Protein AF-A0A399YPR6-F1 (afdb_monomer_lite)

Structure (mmCIF, N/CA/C/O backbone):
data_AF-A0A399YPR6-F1
#
_entry.id   AF-A0A399YPR6-F1
#
loop_
_atom_site.group_PDB
_atom_site.id
_atom_site.type_symbol
_atom_site.label_atom_id
_atom_site.label_alt_id
_atom_site.label_comp_id
_atom_site.label_asym_id
_atom_site.label_entity_id
_atom_site.label_seq_id
_atom_site.pdbx_PDB_ins_code
_atom_site.Cartn_x
_atom_site.Cartn_y
_atom_site.Cartn_z
_atom_site.occupancy
_atom_site.B_iso_or_equiv
_atom_site.auth_seq_id
_atom_site.auth_comp_id
_atom_site.auth_asym_id
_atom_site.auth_atom_id
_atom_site.pdbx_PDB_model_num
ATOM 1 N N . MET A 1 1 ? 10.763 20.349 17.857 1.00 59.00 1 MET A N 1
ATOM 2 C CA . MET A 1 1 ? 10.741 20.722 16.419 1.00 59.00 1 MET A CA 1
ATOM 3 C C . MET A 1 1 ? 12.092 20.546 15.716 1.00 59.00 1 MET A C 1
ATOM 5 O O . MET A 1 1 ? 12.101 19.947 14.653 1.00 59.00 1 MET A O 1
ATOM 9 N N . ARG A 1 2 ? 13.233 20.962 16.295 1.00 73.44 2 ARG A N 1
ATOM 10 C CA . ARG A 1 2 ? 14.578 20.794 15.688 1.00 73.44 2 ARG A CA 1
ATOM 11 C C . ARG A 1 2 ? 14.983 19.357 15.267 1.00 73.44 2 ARG A C 1
ATOM 13 O O . ARG A 1 2 ? 15.487 19.226 14.159 1.00 73.44 2 ARG A O 1
ATOM 20 N N . PRO A 1 3 ? 14.744 18.280 16.049 1.00 82.56 3 PRO A N 1
ATOM 21 C CA . PRO A 1 3 ? 15.204 16.938 15.660 1.00 82.56 3 PRO A CA 1
ATOM 22 C C . PRO A 1 3 ? 14.419 16.335 14.486 1.00 82.56 3 PRO A C 1
ATOM 24 O O . PRO A 1 3 ? 15.005 15.680 13.634 1.00 82.56 3 PRO A O 1
ATOM 27 N N . ALA A 1 4 ? 13.111 16.597 14.396 1.00 78.56 4 ALA A N 1
ATOM 28 C CA . ALA A 1 4 ? 12.285 16.122 13.284 1.00 78.56 4 ALA A CA 1
ATOM 29 C C . ALA A 1 4 ? 12.688 16.776 11.952 1.00 78.56 4 ALA A C 1
ATOM 31 O O . ALA A 1 4 ? 12.752 16.105 10.928 1.00 78.56 4 ALA A O 1
ATOM 32 N N . LEU A 1 5 ? 13.016 18.072 11.981 1.00 83.88 5 LEU A N 1
ATOM 33 C CA . LEU A 1 5 ? 13.514 18.788 10.809 1.00 83.88 5 LEU A CA 1
ATOM 34 C C . LEU A 1 5 ? 14.875 18.243 10.352 1.00 83.88 5 LEU A C 1
ATOM 36 O O . LEU A 1 5 ? 15.071 18.019 9.164 1.00 83.88 5 LEU A O 1
ATOM 40 N N . LEU A 1 6 ? 15.794 17.984 11.289 1.00 89.81 6 LEU A N 1
ATOM 41 C CA . LEU A 1 6 ? 17.096 17.385 10.977 1.00 89.81 6 LEU A CA 1
ATOM 42 C C . LEU A 1 6 ? 16.953 15.983 10.376 1.00 89.81 6 LEU A C 1
ATOM 44 O O . LEU A 1 6 ? 17.631 15.671 9.402 1.00 89.81 6 LEU A O 1
ATOM 48 N N . ALA A 1 7 ? 16.043 15.163 10.909 1.00 87.06 7 ALA A N 1
ATOM 49 C CA . ALA A 1 7 ? 15.751 13.845 10.354 1.00 87.06 7 ALA A CA 1
ATOM 50 C C . ALA A 1 7 ? 15.191 13.936 8.925 1.00 87.06 7 ALA A C 1
ATOM 52 O O . ALA A 1 7 ? 15.625 13.188 8.053 1.00 87.06 7 ALA A O 1
ATOM 53 N N . LEU A 1 8 ? 14.278 14.879 8.668 1.00 87.69 8 LEU A N 1
ATOM 54 C CA . LEU A 1 8 ? 13.725 15.113 7.333 1.00 87.69 8 LEU A CA 1
ATOM 55 C C . LEU A 1 8 ? 14.805 15.550 6.336 1.00 87.69 8 LEU A C 1
ATOM 57 O O . LEU A 1 8 ? 14.881 15.003 5.240 1.00 87.69 8 LEU A O 1
ATOM 61 N N . ILE A 1 9 ? 15.654 16.507 6.722 1.00 89.44 9 ILE A N 1
ATOM 62 C CA . ILE A 1 9 ? 16.759 16.987 5.882 1.00 89.44 9 ILE A CA 1
ATOM 63 C C . ILE A 1 9 ? 17.744 15.849 5.604 1.00 89.44 9 ILE A C 1
ATOM 65 O O . ILE A 1 9 ? 18.127 15.648 4.456 1.00 89.44 9 ILE A O 1
ATOM 69 N N . GLY A 1 10 ? 18.120 15.080 6.629 1.00 91.31 10 GLY A N 1
ATOM 70 C CA . GLY A 1 10 ? 19.028 13.943 6.481 1.00 91.31 10 GLY A CA 1
ATOM 71 C C . GLY A 1 10 ? 18.469 12.864 5.554 1.00 91.31 10 GLY A C 1
ATOM 72 O O . GLY A 1 10 ? 19.161 12.425 4.638 1.00 91.31 10 GLY A O 1
ATOM 73 N N . ALA A 1 11 ? 17.201 12.485 5.733 1.00 87.94 11 ALA A N 1
ATOM 74 C CA . ALA A 1 11 ? 16.528 11.524 4.863 1.00 87.94 11 ALA A CA 1
ATOM 75 C C . ALA A 1 11 ? 16.408 12.044 3.421 1.00 87.94 11 ALA A C 1
ATOM 77 O O . ALA A 1 11 ? 16.662 11.296 2.480 1.00 87.94 11 ALA A O 1
ATOM 78 N N . GLY A 1 12 ? 16.078 13.327 3.243 1.00 88.06 12 GLY A N 1
ATOM 79 C CA . GLY A 1 12 ? 15.997 13.966 1.930 1.00 88.06 12 GLY A CA 1
ATOM 80 C C . GLY A 1 12 ? 17.348 14.023 1.215 1.00 88.06 12 GLY A C 1
ATOM 81 O O . GLY A 1 12 ? 17.434 13.672 0.041 1.00 88.06 12 GLY A O 1
ATOM 82 N N . ALA A 1 13 ? 18.415 14.397 1.924 1.00 92.19 13 ALA A N 1
ATOM 83 C CA . ALA A 1 13 ? 19.770 14.430 1.380 1.00 92.19 13 ALA A CA 1
ATOM 84 C C . ALA A 1 13 ? 20.259 13.029 0.986 1.00 92.19 13 ALA A C 1
ATOM 86 O O . ALA A 1 13 ? 20.810 12.852 -0.099 1.00 92.19 13 ALA A O 1
ATOM 87 N N . LEU A 1 14 ? 20.006 12.021 1.829 1.00 93.56 14 LEU A N 1
ATOM 88 C CA . LEU A 1 14 ? 20.327 10.631 1.514 1.00 93.56 14 LEU A CA 1
ATOM 89 C C . LEU A 1 14 ? 19.540 10.138 0.293 1.00 93.56 14 LEU A C 1
ATOM 91 O O . LEU A 1 14 ? 20.126 9.536 -0.601 1.00 93.56 14 LEU A O 1
ATOM 95 N N . ALA A 1 15 ? 18.238 10.424 0.221 1.00 88.94 15 ALA A N 1
ATOM 96 C CA . ALA A 1 15 ? 17.410 10.057 -0.925 1.00 88.94 15 ALA A CA 1
ATOM 97 C C . ALA A 1 15 ? 17.910 10.711 -2.224 1.00 88.94 15 ALA A C 1
ATOM 99 O O . ALA A 1 15 ? 18.014 10.033 -3.245 1.00 88.94 15 ALA A O 1
ATOM 100 N N . ALA A 1 16 ? 18.281 11.995 -2.182 1.00 91.12 16 ALA A N 1
ATOM 101 C CA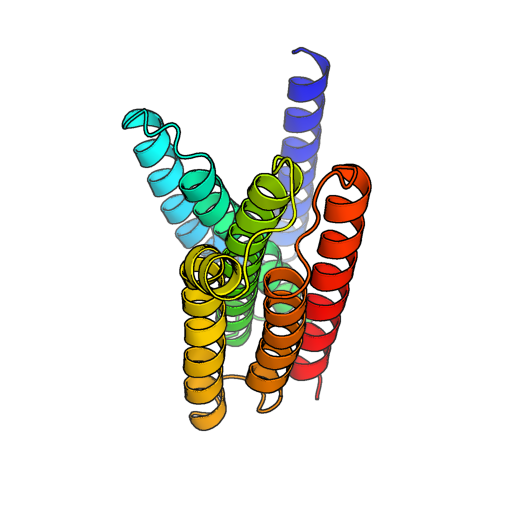 . ALA A 1 16 ? 18.847 12.706 -3.326 1.00 91.12 16 ALA A CA 1
ATOM 102 C C . ALA A 1 16 ? 20.199 12.119 -3.763 1.00 91.12 16 ALA A C 1
ATOM 104 O O . ALA A 1 16 ? 20.428 11.944 -4.958 1.00 91.12 16 ALA A O 1
ATOM 105 N N . LEU A 1 17 ? 21.069 11.764 -2.810 1.00 95.62 17 LEU A N 1
ATOM 106 C CA . LEU A 1 17 ? 22.348 11.111 -3.092 1.00 95.62 17 LEU A CA 1
ATOM 107 C C . LEU A 1 17 ? 22.145 9.740 -3.751 1.00 95.62 17 LEU A C 1
ATOM 109 O O . LEU A 1 17 ? 22.751 9.460 -4.782 1.00 95.62 17 LEU A O 1
ATOM 113 N N . LEU A 1 18 ? 21.276 8.898 -3.181 1.00 93.25 18 LEU A N 1
ATOM 114 C CA . LEU A 1 18 ? 20.975 7.569 -3.719 1.00 93.25 18 LEU A CA 1
ATOM 115 C C . LEU A 1 18 ? 20.360 7.658 -5.118 1.00 93.25 18 LEU A C 1
ATOM 117 O O . LEU A 1 18 ? 20.775 6.924 -6.014 1.00 93.25 18 LEU A O 1
ATOM 121 N N . LEU A 1 19 ? 19.428 8.590 -5.330 1.00 92.62 19 LEU A N 1
ATOM 122 C CA . LEU A 1 19 ? 18.876 8.852 -6.654 1.00 92.62 19 LEU A CA 1
ATOM 123 C C . LEU A 1 19 ? 19.969 9.319 -7.622 1.00 92.62 19 LEU A C 1
ATOM 125 O O . LEU A 1 19 ? 20.056 8.791 -8.723 1.00 92.62 19 LEU A O 1
ATOM 129 N N . GLY A 1 20 ? 20.845 10.240 -7.213 1.00 94.06 20 GLY A N 1
ATOM 130 C CA . GLY A 1 20 ? 21.971 10.702 -8.030 1.00 94.06 20 GLY A CA 1
ATOM 131 C C . GLY A 1 20 ? 22.901 9.564 -8.460 1.00 94.06 20 GLY A C 1
ATOM 132 O O . GLY A 1 20 ? 23.281 9.492 -9.627 1.00 94.06 20 GLY A O 1
ATOM 133 N N . ILE A 1 21 ? 23.196 8.627 -7.554 1.00 95.06 21 ILE A N 1
ATOM 134 C CA . ILE A 1 21 ? 23.979 7.420 -7.859 1.00 95.06 21 ILE A CA 1
ATOM 135 C C . ILE A 1 21 ? 23.254 6.537 -8.884 1.00 95.06 21 ILE A C 1
ATOM 137 O O . ILE A 1 21 ? 23.885 6.053 -9.823 1.00 95.06 21 ILE A O 1
ATOM 141 N N . LEU A 1 22 ? 21.941 6.334 -8.738 1.00 94.38 22 LEU A N 1
ATOM 142 C CA . LEU A 1 22 ? 21.146 5.550 -9.690 1.00 94.38 22 LEU A CA 1
ATOM 143 C C . LEU A 1 22 ? 21.105 6.210 -11.075 1.00 94.38 22 LEU A C 1
ATOM 145 O O . LEU A 1 22 ? 21.306 5.537 -12.083 1.00 94.38 2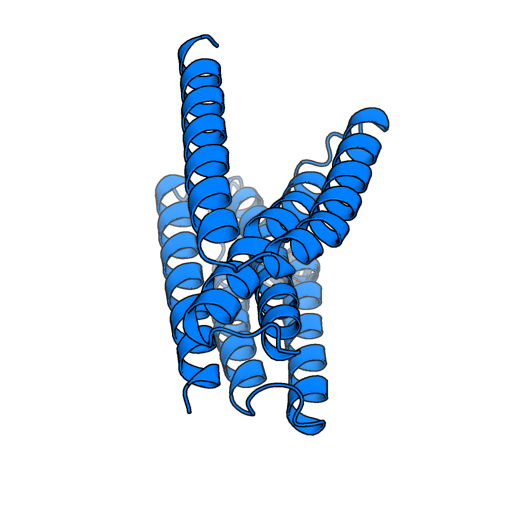2 LEU A O 1
ATOM 149 N N . LEU A 1 23 ? 20.922 7.529 -11.140 1.00 95.38 23 LEU A N 1
ATOM 150 C CA . LEU A 1 23 ? 20.946 8.268 -12.403 1.00 95.38 23 LEU A CA 1
ATOM 151 C C . LEU A 1 23 ? 22.315 8.174 -13.084 1.00 95.38 23 LEU A C 1
ATOM 153 O O . LEU A 1 23 ? 22.380 7.940 -14.288 1.00 95.38 23 LEU A O 1
ATOM 157 N N . TRP A 1 24 ? 23.403 8.289 -12.316 1.00 96.19 24 TRP A N 1
ATOM 158 C CA . TRP A 1 24 ? 24.762 8.139 -12.840 1.00 96.19 24 TRP A CA 1
ATOM 159 C C . TRP A 1 24 ? 25.037 6.730 -13.382 1.00 96.19 24 TRP A C 1
ATOM 161 O O . TRP A 1 24 ? 25.766 6.576 -14.358 1.00 96.19 24 TRP A O 1
ATOM 171 N N . ARG A 1 25 ? 24.400 5.704 -12.806 1.00 94.38 25 ARG A N 1
ATOM 172 C CA . ARG A 1 25 ? 24.438 4.320 -13.305 1.00 94.38 25 ARG A CA 1
ATOM 173 C C . ARG A 1 25 ? 23.542 4.057 -14.522 1.00 94.38 25 ARG A C 1
ATOM 175 O O . ARG A 1 25 ? 23.539 2.937 -15.014 1.00 94.38 25 ARG A O 1
ATOM 182 N N . GLY A 1 26 ? 22.808 5.056 -15.016 1.00 93.56 26 GLY A N 1
ATOM 183 C CA . GLY A 1 26 ? 21.974 4.939 -16.216 1.00 93.56 26 GLY A CA 1
ATOM 184 C C . GLY A 1 26 ? 20.483 4.697 -15.958 1.00 93.56 26 GLY A C 1
ATOM 185 O O . GLY A 1 26 ? 19.714 4.661 -16.915 1.00 93.56 26 GLY A O 1
ATOM 186 N N . TYR A 1 27 ? 20.030 4.627 -14.699 1.00 94.50 27 TYR A N 1
ATOM 187 C CA . TYR A 1 27 ? 18.615 4.420 -14.335 1.00 94.50 27 TYR A CA 1
ATOM 188 C C . TYR A 1 27 ? 17.762 5.699 -14.485 1.00 94.50 27 TYR A C 1
ATOM 190 O O . TYR A 1 27 ? 16.950 6.040 -13.622 1.00 94.50 27 TYR A O 1
ATOM 198 N N . T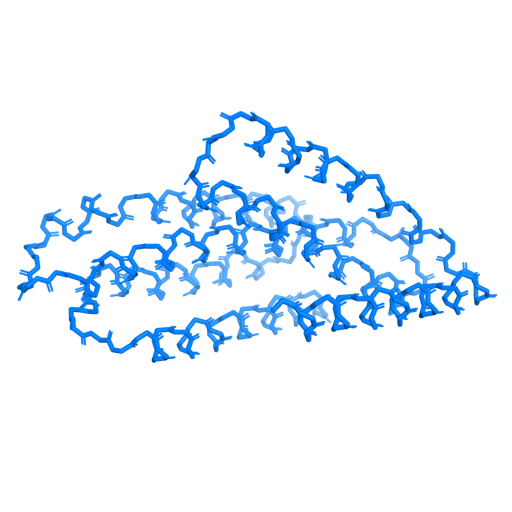HR A 1 28 ? 17.936 6.447 -15.578 1.00 94.19 28 THR A N 1
ATOM 199 C CA . THR A 1 28 ? 17.250 7.731 -15.825 1.00 94.19 28 THR A CA 1
ATOM 200 C C . THR A 1 28 ? 15.740 7.585 -15.978 1.00 94.19 28 THR A C 1
ATOM 202 O O . THR A 1 28 ? 14.999 8.523 -15.688 1.00 94.19 28 THR A O 1
ATOM 205 N N . PHE A 1 29 ? 15.257 6.393 -16.336 1.00 92.06 29 PHE A N 1
ATOM 206 C CA . PHE A 1 29 ? 13.829 6.097 -16.396 1.00 92.06 29 PHE A CA 1
ATOM 207 C C . PHE A 1 29 ? 13.119 6.237 -15.035 1.00 92.06 29 PHE A C 1
ATOM 209 O O . PHE A 1 29 ? 11.907 6.427 -15.002 1.00 92.06 29 PHE A O 1
ATOM 216 N N . LEU A 1 30 ? 13.838 6.218 -13.903 1.00 93.44 30 LEU A N 1
ATOM 217 C CA . LEU A 1 30 ? 13.246 6.479 -12.584 1.00 93.44 30 LEU A CA 1
ATOM 218 C C . LEU A 1 30 ? 12.665 7.894 -12.466 1.00 93.44 30 LEU A C 1
ATOM 220 O O . LEU A 1 30 ? 11.760 8.117 -11.663 1.00 93.44 30 LEU A O 1
ATOM 224 N N . LEU A 1 31 ? 13.122 8.840 -13.295 1.00 93.44 31 LEU A N 1
ATOM 225 C CA . LEU A 1 31 ? 12.564 10.192 -13.348 1.00 93.44 31 LEU A CA 1
ATOM 226 C C . LEU A 1 31 ? 11.084 10.198 -13.760 1.00 93.44 31 LEU A C 1
ATOM 228 O O . LEU A 1 31 ? 10.355 11.109 -13.367 1.00 93.44 31 LEU A O 1
ATOM 232 N N . TRP A 1 32 ? 10.602 9.159 -14.453 1.00 93.38 32 TRP A N 1
ATOM 233 C CA . TRP A 1 32 ? 9.179 9.004 -14.767 1.00 93.38 32 TRP A CA 1
ATOM 234 C C . TRP A 1 32 ? 8.306 8.847 -13.519 1.00 93.38 32 TRP A C 1
ATOM 236 O O . TRP A 1 32 ? 7.148 9.258 -13.550 1.00 93.38 32 TRP A O 1
ATOM 246 N N . LEU A 1 33 ? 8.849 8.352 -12.397 1.00 92.56 33 LEU A N 1
ATOM 247 C CA . LEU A 1 33 ? 8.144 8.321 -11.106 1.00 92.56 33 LEU A CA 1
ATOM 248 C C . LEU A 1 33 ? 7.916 9.725 -10.534 1.00 92.56 33 LEU A C 1
ATOM 250 O O . LEU A 1 33 ? 7.015 9.918 -9.717 1.00 92.56 33 LEU A O 1
ATOM 254 N N . GLY A 1 34 ? 8.684 10.716 -10.995 1.00 89.88 34 GLY A N 1
ATOM 255 C CA . GLY A 1 34 ? 8.498 12.119 -10.645 1.00 89.88 34 GLY A CA 1
ATOM 256 C C . GLY A 1 34 ? 7.134 12.660 -11.072 1.00 89.88 34 GLY A C 1
ATOM 257 O O . GLY A 1 34 ? 6.578 13.496 -10.369 1.00 89.88 34 GLY A O 1
ATOM 258 N N . ILE A 1 35 ? 6.551 12.146 -12.162 1.00 91.94 35 ILE A N 1
ATOM 259 C CA . ILE A 1 35 ? 5.231 12.576 -12.647 1.00 91.94 35 ILE A CA 1
ATOM 260 C C . ILE A 1 35 ? 4.116 12.204 -11.655 1.00 91.94 35 ILE A C 1
ATOM 262 O O . ILE A 1 35 ? 3.465 13.114 -11.137 1.00 91.94 35 ILE A O 1
ATOM 266 N N . PRO A 1 36 ? 3.877 10.917 -11.326 1.00 91.38 36 PRO A N 1
ATOM 267 C CA . PRO A 1 36 ? 2.870 10.561 -10.334 1.00 91.38 36 PRO A CA 1
ATOM 268 C C . PRO A 1 36 ? 3.217 11.113 -8.951 1.00 91.38 36 PRO A C 1
ATOM 270 O O . PRO A 1 36 ? 2.307 11.535 -8.245 1.00 91.38 36 PRO A O 1
ATOM 273 N N . ALA A 1 37 ? 4.499 11.201 -8.574 1.00 89.50 37 ALA A N 1
ATOM 274 C CA . ALA A 1 37 ? 4.896 11.849 -7.323 1.00 89.50 37 ALA A CA 1
ATOM 275 C C . ALA A 1 37 ? 4.448 13.318 -7.271 1.00 89.50 37 ALA A C 1
ATOM 277 O O . ALA A 1 37 ? 3.878 13.747 -6.270 1.00 89.50 37 ALA A O 1
ATOM 278 N N . ALA A 1 38 ? 4.655 14.078 -8.351 1.00 90.06 38 ALA A N 1
ATOM 279 C CA . ALA A 1 38 ? 4.238 15.472 -8.446 1.00 90.06 38 ALA A CA 1
ATOM 280 C C . ALA A 1 38 ? 2.711 15.613 -8.420 1.00 90.06 38 ALA A C 1
ATOM 282 O O . ALA A 1 38 ? 2.202 16.488 -7.724 1.00 90.06 38 ALA A O 1
ATOM 283 N N . LEU A 1 39 ? 1.976 14.736 -9.112 1.00 90.06 39 LEU A N 1
ATOM 284 C CA . LEU A 1 39 ? 0.508 14.728 -9.084 1.00 90.06 39 LEU A CA 1
ATOM 285 C C . LEU A 1 39 ? -0.032 14.447 -7.676 1.00 90.06 39 LEU A C 1
ATOM 287 O O . LEU A 1 39 ? -0.903 15.168 -7.189 1.00 90.06 39 LEU A O 1
ATOM 291 N N . VAL A 1 40 ? 0.511 13.431 -7.001 1.00 86.56 40 VAL A N 1
ATOM 292 C CA . VAL A 1 40 ? 0.135 13.070 -5.627 1.00 86.56 40 VAL A CA 1
ATOM 293 C C . VAL A 1 40 ? 0.483 14.202 -4.656 1.00 86.56 40 VAL A C 1
ATOM 295 O O . VAL A 1 40 ? -0.341 14.565 -3.819 1.00 86.56 40 VAL A O 1
ATOM 298 N N . MET A 1 41 ? 1.657 14.820 -4.805 1.00 86.12 41 MET A N 1
ATOM 299 C CA . MET A 1 41 ? 2.069 15.973 -4.001 1.00 86.12 41 MET A CA 1
ATOM 300 C C . MET A 1 41 ? 1.161 17.186 -4.232 1.00 86.12 41 MET A C 1
ATOM 302 O O . MET A 1 41 ? 0.738 17.828 -3.275 1.00 86.12 41 MET A O 1
ATOM 306 N N . ALA A 1 42 ? 0.812 17.491 -5.483 1.00 87.88 42 ALA A N 1
ATOM 307 C CA . ALA A 1 42 ? -0.100 18.582 -5.811 1.00 87.88 42 ALA A CA 1
ATOM 308 C C . ALA A 1 42 ? -1.484 18.356 -5.187 1.00 87.88 42 ALA A C 1
ATOM 310 O O . ALA A 1 42 ? -2.042 19.269 -4.576 1.00 87.88 42 ALA A O 1
ATOM 311 N N . TRP A 1 43 ? -2.000 17.125 -5.260 1.00 85.69 43 TRP A N 1
ATOM 312 C CA . TRP A 1 43 ? -3.238 16.745 -4.580 1.00 85.69 43 TRP A CA 1
ATOM 313 C C . TRP A 1 43 ? -3.115 16.945 -3.066 1.00 85.69 43 TRP A C 1
ATOM 315 O O . TRP A 1 43 ? -4.000 17.525 -2.436 1.00 85.69 43 TRP A O 1
ATOM 325 N N . GLN A 1 44 ? -2.009 16.499 -2.469 1.00 83.00 44 GLN A N 1
ATOM 326 C CA . GLN A 1 44 ? -1.770 16.640 -1.037 1.00 83.00 44 GLN A CA 1
ATOM 327 C C . GLN A 1 44 ? -1.737 18.113 -0.604 1.00 83.00 44 GLN A C 1
ATOM 329 O O . GLN A 1 44 ? -2.384 18.473 0.378 1.00 83.00 44 GLN A O 1
ATOM 334 N N . LEU A 1 45 ? -1.046 18.977 -1.353 1.00 84.06 45 LEU A N 1
ATOM 335 C CA . LEU A 1 45 ? -1.005 20.419 -1.099 1.00 84.06 45 LEU A CA 1
ATOM 336 C C . LEU A 1 45 ? -2.389 21.059 -1.240 1.00 84.06 45 LEU A C 1
ATOM 338 O O . LEU A 1 45 ? -2.771 21.879 -0.407 1.00 84.06 45 LEU A O 1
ATOM 342 N N . TRP A 1 46 ? -3.169 20.649 -2.241 1.00 84.31 46 TRP A N 1
ATOM 343 C CA . TRP A 1 46 ? -4.541 21.120 -2.417 1.00 84.31 46 TRP A CA 1
ATOM 344 C C . TRP A 1 46 ? -5.439 20.750 -1.225 1.00 84.31 46 TRP A C 1
ATOM 346 O O . TRP A 1 46 ? -6.170 21.606 -0.726 1.00 84.31 46 TRP A O 1
ATOM 356 N N . LEU A 1 47 ? -5.331 19.524 -0.696 1.00 79.75 47 LEU A N 1
ATOM 357 C CA . LEU A 1 47 ? -6.054 19.109 0.516 1.00 79.75 47 LEU A CA 1
ATOM 358 C C . LEU A 1 47 ? -5.651 19.926 1.754 1.00 79.75 47 LEU A C 1
ATOM 360 O O . LEU A 1 47 ? -6.505 20.255 2.575 1.00 79.75 47 LEU A O 1
ATOM 364 N N . VAL A 1 48 ? -4.369 20.282 1.880 1.00 79.00 48 VAL A N 1
ATOM 365 C CA . VAL A 1 48 ? -3.879 21.144 2.970 1.00 79.00 48 VAL A CA 1
ATOM 366 C C . VAL A 1 48 ? -4.465 22.554 2.861 1.00 79.00 48 VAL A C 1
ATOM 368 O O . VAL A 1 48 ? -4.913 23.110 3.865 1.00 79.00 48 VAL A O 1
ATOM 371 N N . VAL A 1 49 ? -4.511 23.124 1.652 1.00 80.12 49 VAL A N 1
ATOM 372 C CA . VAL A 1 49 ? -5.090 24.457 1.399 1.00 80.12 49 VAL A CA 1
ATOM 373 C C . VAL A 1 49 ? -6.577 24.501 1.748 1.00 80.12 49 VAL A C 1
ATOM 375 O O . VAL A 1 49 ? -7.034 25.479 2.336 1.00 80.12 49 VAL A O 1
ATOM 378 N N . GLN A 1 50 ? -7.316 23.428 1.463 1.00 76.75 50 GLN A N 1
ATOM 379 C CA . GLN A 1 50 ? -8.741 23.310 1.789 1.00 76.75 50 GLN A CA 1
ATOM 380 C C . GLN A 1 50 ? -9.026 23.308 3.306 1.00 76.75 50 GLN A C 1
ATOM 382 O O . GLN A 1 50 ? -10.188 23.333 3.699 1.00 76.75 50 GLN A O 1
ATOM 387 N N . ARG A 1 51 ? -7.995 23.257 4.175 1.00 65.50 51 ARG A N 1
ATOM 388 C CA . ARG A 1 51 ? -8.118 23.048 5.635 1.00 65.50 51 ARG A CA 1
ATOM 389 C C . ARG A 1 51 ? -9.052 21.890 5.994 1.00 65.50 51 ARG A C 1
ATOM 391 O O . ARG A 1 51 ? -9.628 21.851 7.080 1.00 65.50 51 ARG A O 1
ATOM 398 N N . GLU A 1 52 ? -9.181 20.923 5.090 1.00 55.41 52 GLU A N 1
ATOM 399 C CA . GLU A 1 52 ? -9.826 19.656 5.366 1.00 55.41 52 GLU A CA 1
ATOM 400 C C . GLU A 1 52 ? -8.908 18.927 6.354 1.00 55.41 52 GLU A C 1
ATOM 402 O O . GLU A 1 52 ? -8.018 18.173 5.969 1.00 55.41 52 GLU A O 1
ATOM 407 N N . GLU A 1 53 ? -9.121 19.128 7.657 1.00 47.81 53 GLU A N 1
ATOM 408 C CA . GLU A 1 53 ? -8.503 18.359 8.752 1.00 47.81 53 GLU A CA 1
ATOM 409 C C . GLU A 1 53 ? -8.917 16.869 8.729 1.00 47.81 53 GLU A C 1
ATOM 411 O O . GLU A 1 53 ? -8.915 16.164 9.740 1.00 47.81 53 GLU A O 1
ATOM 416 N N . ARG A 1 54 ? -9.288 16.332 7.565 1.00 56.28 54 ARG A N 1
ATOM 417 C CA . ARG A 1 54 ? -9.553 14.916 7.364 1.00 56.28 54 ARG A CA 1
ATOM 418 C C . ARG A 1 54 ? -8.218 14.207 7.172 1.00 56.28 54 ARG A C 1
ATOM 420 O O . ARG A 1 54 ? -7.846 13.871 6.051 1.00 56.28 54 ARG A O 1
ATOM 427 N N . GLN A 1 55 ? -7.541 13.947 8.297 1.00 75.12 55 GLN A N 1
ATOM 428 C CA . GLN A 1 55 ? -6.290 13.173 8.411 1.00 75.12 55 GLN A CA 1
ATOM 429 C C . GLN A 1 55 ? -6.281 11.945 7.480 1.00 75.12 55 GLN A C 1
ATOM 431 O O . GLN A 1 55 ? -5.305 11.694 6.779 1.00 75.12 55 GLN A O 1
ATOM 436 N N . LEU A 1 56 ? -7.429 11.270 7.358 1.00 81.94 56 LEU A N 1
ATOM 437 C CA . LEU A 1 56 ? -7.611 10.118 6.485 1.00 81.94 56 LEU A CA 1
ATOM 438 C C . LEU A 1 56 ? -7.318 10.410 5.001 1.00 81.94 56 LEU A C 1
ATOM 440 O O . LEU A 1 56 ? -6.641 9.621 4.361 1.00 81.94 56 LEU A O 1
ATOM 444 N N . GLY A 1 57 ? -7.819 11.510 4.429 1.00 80.75 57 GLY A N 1
ATOM 445 C CA . GLY A 1 57 ? -7.629 11.810 3.002 1.00 80.75 57 GLY A CA 1
ATOM 446 C C . GLY A 1 57 ? -6.165 12.083 2.653 1.00 80.75 57 GLY A C 1
ATOM 447 O O . GLY A 1 57 ? -5.654 11.564 1.664 1.00 80.75 57 GLY A O 1
ATOM 448 N N . ILE A 1 58 ? -5.480 12.838 3.514 1.00 82.88 58 ILE A N 1
ATOM 449 C CA . ILE A 1 58 ? -4.051 13.141 3.375 1.00 82.88 58 ILE A CA 1
ATOM 450 C C . ILE A 1 58 ? -3.215 11.864 3.509 1.00 82.88 58 ILE A C 1
ATOM 452 O O . ILE A 1 58 ? -2.311 11.647 2.705 1.00 82.88 58 ILE A O 1
ATOM 456 N N . GLU A 1 59 ? -3.534 10.992 4.471 1.00 88.12 59 GLU A N 1
ATOM 457 C CA . GLU A 1 59 ? -2.842 9.709 4.642 1.00 88.12 59 GLU A CA 1
ATOM 458 C C . GLU A 1 59 ? -3.028 8.779 3.437 1.00 88.12 59 GLU A C 1
ATOM 460 O O . GLU A 1 59 ? -2.068 8.145 3.005 1.00 88.12 59 GLU A O 1
ATOM 465 N N . LEU A 1 60 ? -4.230 8.731 2.848 1.00 89.75 60 LEU A N 1
ATOM 466 C CA . LEU A 1 60 ? -4.500 7.930 1.650 1.00 89.75 60 LEU A CA 1
ATOM 467 C C . LEU A 1 60 ? -3.663 8.387 0.449 1.00 89.75 60 LEU A C 1
ATOM 469 O O . LEU A 1 60 ? -3.107 7.553 -0.264 1.00 89.75 60 LEU A O 1
ATOM 473 N N . VAL A 1 61 ? -3.572 9.699 0.225 1.00 87.94 61 VAL A N 1
ATOM 474 C CA . VAL A 1 61 ? -2.788 10.286 -0.873 1.00 87.94 61 VAL A CA 1
ATOM 475 C C . VAL A 1 61 ? -1.292 10.102 -0.612 1.00 87.94 61 VAL A C 1
ATOM 477 O O . VAL A 1 61 ? -0.573 9.601 -1.474 1.00 87.94 61 VAL A O 1
ATOM 480 N N . GLY A 1 62 ? -0.830 10.400 0.605 1.00 88.50 62 GLY A N 1
ATOM 481 C CA . GLY A 1 62 ? 0.566 10.219 1.006 1.00 88.50 62 GLY A CA 1
ATOM 482 C C . GLY A 1 62 ? 1.040 8.766 0.895 1.00 88.50 62 GLY A C 1
ATOM 483 O O . GLY A 1 62 ? 2.158 8.515 0.447 1.00 88.50 62 GLY A O 1
ATOM 484 N N . ALA A 1 63 ? 0.180 7.793 1.206 1.00 92.94 63 ALA A N 1
ATOM 485 C CA . ALA A 1 63 ? 0.485 6.378 1.004 1.00 92.94 63 ALA A CA 1
ATOM 486 C C . ALA A 1 63 ? 0.721 6.023 -0.472 1.00 92.94 63 ALA A C 1
ATOM 488 O O . ALA A 1 63 ? 1.555 5.169 -0.760 1.00 92.94 63 ALA A O 1
ATOM 489 N N . GLY A 1 64 ? 0.052 6.708 -1.404 1.00 92.75 64 GLY A N 1
ATOM 490 C CA . GLY A 1 64 ? 0.305 6.567 -2.838 1.00 92.75 64 GLY A CA 1
ATOM 491 C C . GLY A 1 64 ? 1.696 7.037 -3.246 1.00 92.75 64 GLY A C 1
ATOM 492 O O . GLY A 1 64 ? 2.345 6.389 -4.065 1.00 92.75 64 GLY A O 1
ATOM 493 N N . MET A 1 65 ? 2.191 8.114 -2.628 1.00 91.75 65 MET A N 1
ATOM 494 C CA . MET A 1 65 ? 3.564 8.583 -2.838 1.00 91.75 65 MET A CA 1
ATOM 495 C C . MET A 1 65 ? 4.579 7.579 -2.286 1.00 91.75 65 MET A C 1
ATOM 497 O O . MET A 1 65 ? 5.536 7.237 -2.971 1.00 91.75 65 MET A O 1
ATOM 501 N N . LEU A 1 66 ? 4.352 7.063 -1.073 1.00 91.00 66 LEU A N 1
ATOM 502 C CA . LEU A 1 66 ? 5.221 6.046 -0.471 1.00 91.00 66 LEU A CA 1
ATOM 503 C C . LEU A 1 66 ? 5.230 4.743 -1.283 1.00 91.00 66 LEU A C 1
ATOM 505 O O . LEU A 1 66 ? 6.274 4.105 -1.418 1.00 91.00 66 LEU A O 1
ATOM 509 N N . ALA A 1 67 ? 4.095 4.373 -1.879 1.00 95.31 67 ALA A N 1
ATOM 510 C CA . ALA A 1 67 ? 3.977 3.193 -2.727 1.00 95.31 67 ALA A CA 1
ATOM 511 C C . ALA A 1 67 ? 4.832 3.270 -4.007 1.00 95.31 67 ALA A C 1
ATOM 513 O O . ALA A 1 67 ? 5.108 2.226 -4.595 1.00 95.31 67 ALA A O 1
ATOM 514 N N . LEU A 1 68 ? 5.307 4.454 -4.429 1.00 95.00 68 LEU A N 1
ATOM 515 C CA . LEU A 1 68 ? 6.238 4.593 -5.564 1.00 95.00 68 LEU A CA 1
ATOM 516 C C . LEU A 1 68 ? 7.602 3.928 -5.307 1.00 95.00 68 LEU A C 1
ATOM 518 O O . LEU A 1 68 ? 8.361 3.703 -6.247 1.00 95.00 68 LEU A O 1
ATOM 522 N N . ALA A 1 69 ? 7.903 3.542 -4.064 1.00 92.94 69 ALA A N 1
ATOM 523 C CA . ALA A 1 69 ? 9.051 2.689 -3.774 1.00 92.94 69 ALA A CA 1
ATOM 524 C C . ALA A 1 69 ? 8.959 1.318 -4.477 1.00 92.94 69 ALA A C 1
ATOM 526 O O . ALA A 1 69 ? 9.987 0.765 -4.862 1.00 92.94 69 ALA A O 1
ATOM 527 N N . ALA A 1 70 ? 7.747 0.787 -4.688 1.00 94.19 70 ALA A N 1
ATOM 528 C CA . ALA A 1 70 ? 7.535 -0.505 -5.340 1.00 94.19 70 ALA A CA 1
ATOM 529 C C . ALA A 1 70 ? 8.005 -0.535 -6.814 1.00 94.19 70 ALA A C 1
ATOM 531 O O . ALA A 1 70 ? 8.853 -1.372 -7.128 1.00 94.19 70 ALA A O 1
ATOM 532 N N . PRO A 1 71 ? 7.548 0.361 -7.720 1.00 95.50 71 PRO A N 1
ATOM 533 C CA . PRO A 1 71 ? 8.065 0.409 -9.088 1.00 95.50 71 PRO A CA 1
ATOM 534 C C . PRO A 1 71 ? 9.555 0.739 -9.137 1.00 95.50 71 PRO A C 1
ATOM 536 O O . PRO A 1 71 ? 10.264 0.151 -9.947 1.00 95.50 71 PRO A O 1
ATOM 539 N N . ALA A 1 72 ? 10.043 1.637 -8.271 1.00 93.88 72 ALA A N 1
ATOM 540 C CA . ALA A 1 72 ? 11.459 1.997 -8.236 1.00 93.88 72 ALA A CA 1
ATOM 541 C C . ALA A 1 72 ? 12.344 0.775 -7.953 1.00 93.88 72 ALA A C 1
ATOM 543 O O . ALA A 1 72 ? 13.282 0.504 -8.700 1.00 93.88 72 ALA A O 1
ATOM 544 N N . ALA A 1 73 ? 12.015 0.012 -6.906 1.00 93.06 73 ALA A N 1
ATOM 545 C CA . ALA A 1 73 ? 12.741 -1.202 -6.552 1.00 93.06 73 ALA A CA 1
ATOM 546 C C . ALA A 1 73 ? 12.644 -2.261 -7.659 1.00 93.06 73 ALA A C 1
ATOM 548 O O . ALA A 1 73 ? 13.650 -2.865 -8.028 1.00 93.06 73 ALA A O 1
ATOM 549 N N . TYR A 1 74 ? 11.448 -2.453 -8.221 1.00 94.56 74 TYR A N 1
ATOM 550 C CA . TYR A 1 74 ? 11.222 -3.446 -9.262 1.00 94.56 74 TYR A CA 1
ATOM 551 C C . TYR A 1 74 ? 11.994 -3.127 -10.550 1.00 94.56 74 TYR A C 1
ATOM 553 O O . TYR A 1 74 ? 12.747 -3.974 -11.022 1.00 94.56 74 TYR A O 1
ATOM 561 N N . TRP A 1 75 ? 11.886 -1.913 -11.098 1.00 95.81 75 TRP A N 1
ATOM 562 C CA . TRP A 1 75 ? 12.569 -1.565 -12.349 1.00 95.81 75 TRP A CA 1
ATOM 563 C C . TRP A 1 75 ? 14.089 -1.585 -12.235 1.00 95.81 75 TRP A C 1
ATOM 565 O O . TRP A 1 75 ? 14.758 -1.955 -13.194 1.00 95.81 75 TRP A O 1
ATOM 575 N N . VAL A 1 76 ? 14.639 -1.232 -11.068 1.00 94.62 76 VAL A N 1
ATOM 576 C CA . VAL A 1 76 ? 16.076 -1.398 -10.809 1.00 94.62 76 VAL A CA 1
ATOM 577 C C . VAL A 1 76 ? 16.448 -2.884 -10.774 1.00 94.62 76 VAL A C 1
ATOM 579 O O . VAL A 1 76 ? 17.484 -3.254 -11.312 1.00 94.62 76 VAL A O 1
ATOM 582 N N . SER A 1 77 ? 15.604 -3.748 -10.196 1.00 92.75 77 SER A N 1
ATOM 583 C CA . SER A 1 77 ? 15.880 -5.193 -10.117 1.00 92.75 77 SER A CA 1
ATOM 584 C C . SER A 1 77 ? 15.859 -5.912 -11.469 1.00 92.75 77 SER A C 1
ATOM 586 O O . SER A 1 77 ? 16.585 -6.887 -11.641 1.00 92.75 77 SER A O 1
ATOM 588 N N . VAL A 1 78 ? 15.053 -5.432 -12.423 1.00 94.00 78 VAL A N 1
ATOM 589 C CA . VAL A 1 78 ? 14.945 -6.006 -13.778 1.00 94.00 78 VAL A CA 1
ATOM 590 C C . VAL A 1 78 ? 15.700 -5.200 -14.838 1.00 94.00 78 VAL A C 1
ATOM 592 O O . VAL A 1 78 ? 15.606 -5.519 -16.018 1.00 94.00 78 VAL A O 1
ATOM 595 N N . ASP A 1 79 ? 16.409 -4.148 -14.421 1.00 94.62 79 ASP A N 1
ATOM 596 C CA . ASP A 1 79 ? 17.148 -3.215 -15.281 1.00 94.62 79 ASP A CA 1
ATOM 597 C C . ASP A 1 79 ? 16.317 -2.624 -16.441 1.00 94.62 79 ASP A C 1
ATOM 599 O O . ASP A 1 79 ? 16.815 -2.353 -17.531 1.00 94.62 79 ASP A O 1
ATOM 603 N N . ALA A 1 80 ? 15.011 -2.439 -16.225 1.00 93.94 80 ALA A N 1
ATOM 604 C CA . ALA A 1 80 ? 14.086 -1.996 -17.263 1.00 93.94 80 ALA A CA 1
ATOM 605 C C . ALA A 1 80 ? 12.813 -1.357 -16.697 1.00 93.94 80 ALA A C 1
ATOM 607 O O . ALA A 1 80 ? 12.230 -1.824 -15.715 1.00 93.94 80 ALA A O 1
ATOM 608 N N . MET A 1 81 ? 12.310 -0.331 -17.391 1.00 94.75 81 MET A N 1
ATOM 609 C CA . MET A 1 81 ? 10.985 0.232 -17.134 1.00 94.75 81 MET A CA 1
ATOM 610 C C . MET A 1 81 ? 9.912 -0.608 -17.836 1.00 94.75 81 MET A C 1
ATOM 612 O O . MET A 1 81 ? 9.587 -0.376 -18.999 1.00 94.75 81 MET A O 1
ATOM 616 N N . THR A 1 82 ? 9.346 -1.584 -17.128 1.00 95.12 82 THR A N 1
ATOM 617 C CA . THR A 1 82 ? 8.248 -2.417 -17.646 1.00 95.12 82 THR A CA 1
ATOM 618 C C . THR A 1 82 ? 6.896 -2.029 -17.027 1.00 95.12 82 THR A C 1
ATOM 620 O O . THR A 1 82 ? 6.859 -1.456 -15.929 1.00 95.12 82 THR A O 1
ATOM 623 N N . PRO A 1 83 ? 5.756 -2.354 -17.673 1.00 95.12 83 PRO A N 1
ATOM 624 C CA . PRO A 1 83 ? 4.423 -2.055 -17.136 1.00 95.12 83 PRO A CA 1
ATOM 625 C C . PRO A 1 83 ? 4.164 -2.626 -15.734 1.00 95.12 83 PRO A C 1
ATOM 627 O O . PRO A 1 83 ? 3.404 -2.045 -14.962 1.00 95.12 83 PRO A O 1
ATOM 630 N N . THR A 1 84 ? 4.832 -3.723 -15.372 1.00 95.56 84 THR A N 1
ATOM 631 C CA . THR A 1 84 ? 4.694 -4.398 -14.075 1.00 95.56 84 THR A CA 1
ATOM 632 C C . THR A 1 84 ? 4.957 -3.474 -12.888 1.00 95.56 84 THR A C 1
ATOM 634 O O . THR A 1 84 ? 4.234 -3.543 -11.896 1.00 95.56 84 THR A O 1
ATOM 637 N N . GLY A 1 85 ? 5.924 -2.555 -12.989 1.00 95.50 85 GLY A N 1
ATOM 638 C CA . GLY A 1 85 ? 6.179 -1.587 -11.917 1.00 95.50 85 GLY A CA 1
ATOM 639 C C . GLY A 1 85 ? 4.952 -0.722 -11.611 1.00 95.50 85 GLY A C 1
ATOM 640 O O . GLY A 1 85 ? 4.628 -0.491 -10.445 1.00 95.50 85 GLY A O 1
ATOM 641 N N . TRP A 1 86 ? 4.210 -0.306 -12.639 1.00 96.50 86 TRP A N 1
ATOM 642 C CA . TRP A 1 86 ? 2.989 0.482 -12.461 1.00 96.50 86 TRP A CA 1
ATOM 643 C C . TRP A 1 86 ? 1.868 -0.316 -11.802 1.00 96.50 86 TRP A C 1
ATOM 645 O O . TRP A 1 86 ? 1.162 0.217 -10.943 1.00 96.50 86 TRP A O 1
ATOM 655 N N . TRP A 1 87 ? 1.739 -1.602 -12.133 1.00 97.00 87 TRP A N 1
ATOM 656 C CA . TRP A 1 87 ? 0.810 -2.483 -11.429 1.00 97.00 87 TRP A CA 1
ATOM 657 C C . TRP A 1 87 ? 1.199 -2.651 -9.964 1.00 97.00 87 TRP A C 1
ATOM 659 O O . TRP A 1 87 ? 0.346 -2.494 -9.095 1.00 97.00 87 TRP A O 1
ATOM 669 N N . LEU A 1 88 ? 2.480 -2.875 -9.665 1.00 96.50 88 LEU A N 1
ATOM 670 C CA . LEU A 1 88 ? 2.966 -2.965 -8.287 1.00 96.50 88 LEU A CA 1
ATOM 671 C C . LEU A 1 88 ? 2.686 -1.683 -7.493 1.00 96.50 88 LEU A C 1
ATOM 673 O O . LEU A 1 88 ? 2.245 -1.769 -6.348 1.00 96.50 88 LEU A O 1
ATOM 677 N N . TRP A 1 89 ? 2.867 -0.507 -8.103 1.00 97.00 89 TRP A N 1
ATOM 678 C CA . TRP A 1 89 ? 2.497 0.770 -7.490 1.00 97.00 89 TRP A CA 1
ATOM 679 C C . TRP A 1 89 ? 1.008 0.833 -7.147 1.00 97.00 89 TRP A C 1
ATOM 681 O O . TRP A 1 89 ? 0.647 1.098 -5.999 1.00 97.00 89 TRP A O 1
ATOM 691 N N . LEU A 1 90 ? 0.146 0.559 -8.129 1.00 97.25 90 LEU A N 1
ATOM 692 C CA . LEU A 1 90 ? -1.301 0.639 -7.959 1.00 97.25 90 LEU A CA 1
ATOM 693 C C . LEU A 1 90 ? -1.801 -0.356 -6.905 1.00 97.25 90 LEU A C 1
ATOM 695 O O . LEU A 1 90 ? -2.605 0.007 -6.049 1.00 97.25 90 LEU A O 1
ATOM 699 N N . LEU A 1 91 ? -1.304 -1.594 -6.930 1.00 98.06 91 LEU A N 1
ATOM 700 C CA . LEU A 1 91 ? -1.667 -2.639 -5.972 1.00 98.06 91 LEU A CA 1
ATOM 701 C C . LEU A 1 91 ? -1.188 -2.297 -4.557 1.00 98.06 91 LEU A C 1
ATOM 703 O O . LEU A 1 91 ? -1.951 -2.441 -3.599 1.00 98.06 91 LEU A O 1
ATOM 707 N N . ALA A 1 92 ? 0.043 -1.798 -4.418 1.00 97.62 92 ALA A N 1
ATOM 708 C CA . ALA A 1 92 ? 0.569 -1.365 -3.130 1.00 97.62 92 ALA A CA 1
ATOM 709 C C . ALA A 1 92 ? -0.238 -0.193 -2.559 1.00 97.62 92 ALA A C 1
ATOM 711 O O . ALA A 1 92 ? -0.614 -0.212 -1.385 1.00 97.62 92 ALA A O 1
ATOM 712 N N . TRP A 1 93 ? -0.579 0.790 -3.395 1.00 97.31 93 TRP A N 1
ATOM 713 C CA . TRP A 1 93 ? -1.412 1.915 -2.983 1.00 97.31 93 TRP A CA 1
ATOM 714 C C . TRP A 1 93 ? -2.822 1.463 -2.584 1.00 97.31 93 TRP A C 1
ATOM 716 O O . TRP A 1 93 ? -3.326 1.865 -1.537 1.00 97.31 93 TRP A O 1
ATOM 726 N N . LEU A 1 94 ? -3.446 0.576 -3.358 1.00 97.56 94 LEU A N 1
ATOM 727 C CA . LEU A 1 94 ? -4.784 0.051 -3.091 1.00 97.56 94 LEU A CA 1
ATOM 728 C C . LEU A 1 94 ? -4.864 -0.715 -1.761 1.00 97.56 94 LEU A C 1
ATOM 730 O O . LEU A 1 94 ? -5.815 -0.538 -0.988 1.00 97.56 94 LEU A O 1
ATOM 734 N N . TYR A 1 95 ? -3.850 -1.532 -1.465 1.00 98.12 95 TYR A N 1
ATOM 735 C CA . TYR A 1 95 ? -3.734 -2.190 -0.168 1.00 98.12 95 TYR A CA 1
ATOM 736 C C . TYR A 1 95 ? -3.524 -1.180 0.958 1.00 98.12 95 TYR A C 1
ATOM 738 O O . TYR A 1 95 ? -4.276 -1.197 1.933 1.00 98.12 95 TYR A O 1
ATOM 746 N N . ALA A 1 96 ? -2.560 -0.264 0.811 1.00 97.25 96 ALA A N 1
ATOM 747 C CA . ALA A 1 96 ? -2.282 0.758 1.815 1.00 97.25 96 ALA A CA 1
ATOM 748 C C . ALA A 1 96 ? -3.529 1.603 2.117 1.00 97.25 96 ALA A C 1
ATOM 750 O O . ALA A 1 96 ? -3.855 1.831 3.279 1.00 97.25 96 ALA A O 1
ATOM 751 N N . ALA A 1 97 ? -4.289 1.984 1.089 1.00 96.69 97 ALA A N 1
ATOM 752 C CA . ALA A 1 97 ? -5.540 2.712 1.237 1.00 96.69 97 ALA A CA 1
ATOM 753 C C . ALA A 1 97 ? -6.577 1.925 2.055 1.00 96.69 97 ALA A C 1
ATOM 755 O O . ALA A 1 97 ? -7.189 2.459 2.984 1.00 96.69 97 ALA A O 1
ATOM 756 N N . SER A 1 98 ? -6.743 0.637 1.750 1.00 97.81 98 SER A N 1
ATOM 757 C CA . SER A 1 98 ? -7.658 -0.251 2.474 1.00 97.81 98 SER A CA 1
ATOM 758 C C . SER A 1 98 ? -7.223 -0.448 3.933 1.00 97.81 98 SER A C 1
ATOM 760 O O . SER A 1 98 ? -8.052 -0.375 4.845 1.00 97.81 98 SER A O 1
ATOM 762 N N . ALA A 1 99 ? -5.921 -0.632 4.164 1.00 97.38 99 ALA A N 1
ATOM 763 C CA . ALA A 1 99 ? -5.328 -0.792 5.487 1.00 97.38 99 ALA A CA 1
ATOM 764 C C . ALA A 1 99 ? -5.455 0.479 6.338 1.00 97.38 99 ALA A C 1
ATOM 766 O O . ALA A 1 99 ? -5.807 0.387 7.510 1.00 97.38 99 ALA A O 1
ATOM 767 N N . ILE A 1 100 ? -5.262 1.670 5.763 1.00 95.75 100 ILE A N 1
ATOM 768 C CA . ILE A 1 100 ? -5.466 2.943 6.468 1.00 95.75 100 ILE A CA 1
ATOM 769 C C . ILE A 1 100 ? -6.928 3.064 6.913 1.00 95.75 100 ILE A C 1
ATOM 771 O O . ILE A 1 100 ? -7.197 3.294 8.090 1.00 95.75 100 ILE A O 1
ATOM 775 N N . VAL A 1 101 ? -7.898 2.838 6.020 1.00 96.38 101 VAL A N 1
ATOM 776 C CA . VAL A 1 101 ? -9.327 2.881 6.390 1.00 96.38 101 VAL A CA 1
ATOM 777 C C . VAL A 1 101 ? -9.640 1.888 7.517 1.00 96.38 101 VAL A C 1
ATOM 779 O O . VAL A 1 101 ? -10.395 2.209 8.438 1.00 96.38 101 VAL A O 1
ATOM 782 N N . TYR A 1 102 ? -9.038 0.699 7.482 1.00 97.44 102 TYR A N 1
ATOM 783 C CA . TYR A 1 102 ? -9.146 -0.285 8.554 1.00 97.44 102 TYR A CA 1
ATOM 784 C C . TYR A 1 102 ? -8.492 0.177 9.869 1.00 97.44 102 TYR A C 1
ATOM 786 O O . TYR A 1 102 ? -9.111 0.060 10.925 1.00 97.44 102 TYR A O 1
ATOM 794 N N . VAL A 1 103 ? -7.301 0.780 9.840 1.00 95.75 103 VAL A N 1
ATOM 795 C CA . VAL A 1 103 ? -6.650 1.364 11.027 1.00 95.75 103 VAL A CA 1
ATOM 796 C C . VAL A 1 103 ? -7.559 2.399 11.684 1.00 95.75 103 VAL A C 1
ATOM 798 O O . VAL A 1 103 ? -7.736 2.362 12.901 1.00 95.75 103 VAL A O 1
ATOM 801 N N . TYR A 1 104 ? -8.204 3.274 10.909 1.00 94.56 104 TYR A N 1
ATOM 802 C CA . TYR A 1 104 ? -9.159 4.249 11.446 1.00 94.56 104 TYR A CA 1
ATOM 803 C C . TYR A 1 104 ? -10.350 3.582 12.140 1.00 94.56 104 TYR A C 1
ATOM 805 O O . TYR A 1 104 ? -10.760 4.027 13.216 1.00 94.56 104 TYR A O 1
ATOM 813 N N . LEU A 1 105 ? -10.870 2.483 11.582 1.00 96.25 105 LEU A N 1
ATOM 814 C CA . LEU A 1 105 ? -11.885 1.672 12.253 1.00 96.25 105 LEU A CA 1
ATOM 815 C C . LEU A 1 105 ? -11.362 1.139 13.595 1.00 96.25 105 LEU A C 1
ATOM 817 O O . LEU A 1 105 ? -12.035 1.298 14.612 1.00 96.25 105 LEU A O 1
ATOM 821 N N . ARG A 1 106 ? -10.154 0.564 13.637 1.00 96.56 106 ARG A N 1
ATOM 822 C CA . ARG A 1 106 ? -9.550 0.039 14.878 1.00 96.56 106 ARG A CA 1
ATOM 823 C C . ARG A 1 106 ? -9.315 1.145 15.909 1.00 96.56 106 ARG A C 1
ATOM 825 O O . ARG A 1 106 ? -9.621 0.981 17.090 1.00 96.56 106 ARG A O 1
ATOM 832 N N . LEU A 1 107 ? -8.850 2.314 15.472 1.00 94.19 107 LEU A N 1
ATOM 833 C CA . LEU A 1 107 ? -8.660 3.488 16.324 1.00 94.19 107 LEU A CA 1
ATOM 834 C C . LEU A 1 107 ? -9.980 4.035 16.886 1.00 94.19 107 LEU A C 1
ATOM 836 O O . LEU A 1 107 ? -9.994 4.522 18.020 1.00 94.19 107 LEU A O 1
ATOM 840 N N . LYS A 1 108 ? -11.084 3.925 16.137 1.00 94.44 108 LYS A N 1
ATOM 841 C CA . LYS A 1 108 ? -12.434 4.220 16.632 1.00 94.44 108 LYS A CA 1
ATOM 842 C C . LYS A 1 108 ? -12.884 3.165 17.647 1.00 94.44 108 LYS A C 1
ATOM 844 O O . LYS A 1 108 ? -13.266 3.522 18.758 1.00 94.44 108 LYS A O 1
ATOM 849 N N . GLN A 1 109 ? -12.777 1.880 17.302 1.00 96.31 109 GLN A N 1
ATOM 850 C CA . GLN A 1 109 ? -13.193 0.754 18.148 1.00 96.31 109 GLN A CA 1
ATOM 851 C C . GLN A 1 109 ? -12.502 0.757 19.518 1.00 96.31 109 GLN A C 1
ATOM 853 O O . GLN A 1 109 ? -13.155 0.534 20.533 1.00 96.31 109 GLN A O 1
ATOM 858 N N . ARG A 1 110 ? -11.201 1.074 19.586 1.00 95.06 110 ARG A N 1
ATOM 859 C CA . ARG A 1 110 ? -10.481 1.126 20.875 1.00 95.06 110 ARG A CA 1
ATOM 860 C C . ARG A 1 110 ? -10.988 2.178 21.851 1.00 95.06 110 ARG A C 1
ATOM 862 O O . ARG A 1 110 ? -10.710 2.060 23.039 1.00 95.06 110 ARG A O 1
ATOM 869 N N . ARG A 1 111 ? -11.671 3.216 21.360 1.00 94.88 111 ARG A N 1
ATOM 870 C CA . ARG A 1 111 ? -12.234 4.298 22.181 1.00 94.88 111 ARG A CA 1
ATOM 871 C C . ARG A 1 111 ? -13.650 3.984 22.670 1.00 94.88 111 ARG A C 1
ATOM 873 O O . ARG A 1 111 ? -14.205 4.783 23.420 1.00 94.88 111 ARG A O 1
ATOM 880 N N . LEU A 1 112 ? -14.239 2.867 22.238 1.00 94.81 112 LEU A N 1
ATOM 881 C CA . LEU A 1 112 ? -15.536 2.421 22.736 1.00 94.81 112 LEU A CA 1
ATOM 882 C C . LEU A 1 112 ? -15.426 2.052 24.220 1.00 94.81 112 LEU A C 1
ATOM 884 O O . LEU A 1 112 ? -14.373 1.613 24.684 1.00 94.81 112 LEU A O 1
ATOM 888 N N . LYS A 1 113 ? -16.516 2.260 24.961 1.00 93.25 113 LYS A N 1
ATOM 889 C CA . LYS A 1 113 ? -16.607 1.907 26.386 1.00 93.25 113 LYS A CA 1
ATOM 890 C C . LYS A 1 113 ? -17.079 0.471 26.598 1.00 93.25 113 LYS A C 1
ATOM 892 O O . LYS A 1 113 ? -16.739 -0.145 27.598 1.00 93.25 113 LYS A O 1
ATOM 897 N N . GLU A 1 114 ? -17.839 -0.047 25.643 1.00 94.31 114 GLU A N 1
ATOM 898 C CA . GLU A 1 114 ? -18.464 -1.361 25.687 1.00 94.31 114 GLU A CA 1
ATOM 899 C C . GLU A 1 114 ? -18.411 -2.027 24.311 1.00 94.31 114 GLU A C 1
ATOM 901 O O . GLU A 1 114 ? -18.073 -1.394 23.304 1.00 94.31 114 GLU A O 1
ATOM 906 N N . MET A 1 115 ? -18.701 -3.327 24.278 1.00 94.69 115 MET A N 1
ATOM 907 C CA . MET A 1 115 ? -18.706 -4.094 23.040 1.00 94.69 115 MET A CA 1
ATOM 908 C C . MET A 1 115 ? -19.935 -3.710 22.200 1.00 94.69 115 MET A C 1
ATOM 910 O O . MET A 1 115 ? -21.056 -3.900 22.669 1.00 94.69 115 MET A O 1
ATOM 914 N N . PRO A 1 116 ? -19.760 -3.212 20.962 1.00 95.31 116 PRO A N 1
ATOM 915 C CA . PRO A 1 116 ? -20.889 -2.864 20.110 1.00 95.31 116 PRO A CA 1
ATOM 916 C C . PRO A 1 116 ? -21.653 -4.120 19.687 1.00 95.31 116 PRO A C 1
ATOM 918 O O . PRO A 1 116 ? -21.069 -5.201 19.531 1.00 95.31 116 PRO A O 1
ATOM 921 N N . SER A 1 117 ? -22.950 -3.965 19.432 1.00 96.69 117 SER A N 1
ATOM 922 C CA . SER A 1 117 ? -23.783 -5.046 18.902 1.00 96.69 117 SER A CA 1
ATOM 923 C C . SER A 1 117 ? -23.304 -5.501 17.515 1.00 96.69 117 SER A C 1
ATOM 925 O O . SER A 1 117 ? -22.612 -4.774 16.797 1.00 96.69 117 SER A O 1
ATOM 927 N N . ARG A 1 118 ? -23.699 -6.706 17.081 1.00 95.69 118 ARG A N 1
ATOM 928 C CA . ARG A 1 118 ? -23.317 -7.232 15.754 1.00 95.69 118 ARG A CA 1
ATOM 929 C C . ARG A 1 118 ? -23.735 -6.303 14.611 1.00 95.69 118 ARG A C 1
ATOM 931 O O . ARG A 1 118 ? -22.948 -6.088 13.695 1.00 95.69 118 ARG A O 1
ATOM 938 N N . ALA A 1 119 ? -24.930 -5.719 14.673 1.00 96.38 119 ALA A N 1
ATOM 939 C CA . ALA A 1 119 ? -25.405 -4.789 13.650 1.00 96.38 119 ALA A CA 1
ATOM 940 C C . ALA A 1 119 ? -24.521 -3.531 13.561 1.00 96.38 119 ALA A C 1
ATOM 942 O O . ALA A 1 119 ? -24.178 -3.078 12.469 1.00 96.38 119 ALA A O 1
ATOM 943 N N . GLU A 1 120 ? -24.094 -2.998 14.706 1.00 96.00 120 GLU A N 1
ATOM 944 C CA . GLU A 1 120 ? -23.221 -1.825 14.763 1.00 96.00 120 GLU A CA 1
ATOM 945 C C . GLU A 1 120 ? -21.805 -2.129 14.284 1.00 96.00 120 GLU A C 1
ATOM 947 O O . GLU A 1 120 ? -21.220 -1.300 13.590 1.00 96.00 120 GLU A O 1
ATOM 952 N N . GLN A 1 121 ? -21.279 -3.322 14.584 1.00 96.88 121 GLN A N 1
ATOM 953 C CA . GLN A 1 121 ? -19.990 -3.787 14.063 1.00 96.88 121 GLN A CA 1
ATOM 954 C C . GLN A 1 121 ? -19.971 -3.734 12.531 1.00 96.88 121 GLN A C 1
ATOM 956 O O . GLN A 1 121 ? -19.089 -3.107 11.944 1.00 96.88 121 GLN A O 1
ATOM 961 N N . TRP A 1 122 ? -20.975 -4.325 11.876 1.00 97.19 122 TRP A N 1
ATOM 962 C CA . TRP A 1 122 ? -21.079 -4.331 10.414 1.00 97.19 122 TRP A CA 1
ATOM 963 C C . TRP A 1 122 ? -21.317 -2.938 9.829 1.00 97.19 122 TRP A C 1
ATOM 965 O O . TRP A 1 122 ? -20.694 -2.575 8.829 1.00 97.19 122 TRP A O 1
ATOM 975 N N . ARG A 1 123 ? -22.173 -2.130 10.467 1.00 96.94 123 ARG A N 1
ATOM 976 C CA . ARG A 1 123 ? -22.416 -0.738 10.065 1.00 96.94 123 ARG A CA 1
ATOM 977 C C . ARG A 1 123 ? -21.122 0.075 10.079 1.00 96.94 123 ARG A C 1
ATOM 979 O O . ARG A 1 123 ? -20.821 0.764 9.105 1.00 96.94 123 ARG A O 1
ATOM 986 N N . ASP A 1 124 ? -20.359 -0.020 11.161 1.00 95.06 124 ASP A N 1
ATOM 987 C CA . ASP A 1 124 ? -19.109 0.715 11.338 1.00 95.06 124 ASP A CA 1
ATOM 988 C C . ASP A 1 124 ? -18.005 0.187 10.407 1.00 95.06 124 ASP A C 1
ATOM 990 O O . ASP A 1 124 ? -17.222 0.968 9.865 1.00 95.06 124 ASP A O 1
ATOM 994 N N . GLY A 1 125 ? -17.985 -1.126 10.159 1.00 97.19 125 GLY A N 1
ATOM 995 C CA . GLY A 1 125 ? -17.061 -1.793 9.242 1.00 97.19 125 GLY A CA 1
ATOM 996 C C . GLY A 1 125 ? -17.343 -1.567 7.754 1.00 97.19 125 GLY A C 1
ATOM 997 O O . GLY A 1 125 ? -16.478 -1.852 6.925 1.00 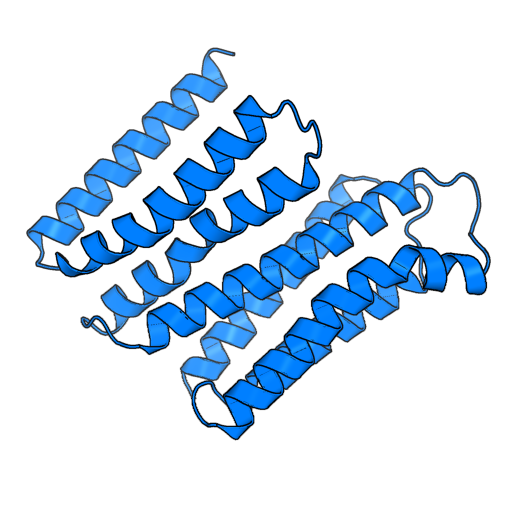97.19 125 GLY A O 1
ATOM 998 N N . ARG A 1 126 ? -18.510 -1.022 7.383 1.00 97.75 126 ARG A N 1
ATOM 999 C CA . ARG A 1 126 ? -18.953 -0.889 5.983 1.00 97.75 126 ARG A CA 1
ATOM 1000 C C . ARG A 1 126 ? -17.935 -0.188 5.086 1.00 97.75 126 ARG A C 1
ATOM 1002 O O . ARG A 1 126 ? -17.725 -0.613 3.955 1.00 97.75 126 ARG A O 1
ATOM 1009 N N . ARG A 1 127 ? -17.291 0.878 5.574 1.00 96.62 127 ARG A N 1
ATOM 1010 C CA . ARG A 1 127 ? -16.290 1.614 4.783 1.00 96.62 127 ARG A CA 1
ATOM 1011 C C . ARG A 1 127 ? -15.049 0.761 4.518 1.00 96.62 127 ARG A C 1
ATOM 1013 O O . ARG A 1 127 ? -14.565 0.746 3.394 1.00 96.62 127 ARG A O 1
ATOM 1020 N N . THR A 1 128 ? -14.567 0.030 5.521 1.00 97.62 128 THR A N 1
ATOM 1021 C CA . THR A 1 128 ? -13.450 -0.910 5.361 1.00 97.62 128 THR A CA 1
ATOM 1022 C C . THR A 1 128 ? -13.795 -2.003 4.355 1.00 97.62 128 THR A C 1
ATOM 1024 O O . THR A 1 128 ? -13.001 -2.259 3.455 1.00 97.62 128 THR A O 1
ATOM 1027 N N . LEU A 1 129 ? -14.994 -2.588 4.461 1.00 98.19 129 LEU A N 1
ATOM 1028 C CA . LEU A 1 129 ? -15.478 -3.613 3.532 1.00 98.19 129 LEU A CA 1
ATOM 1029 C C . LEU A 1 129 ? -15.585 -3.092 2.101 1.00 98.19 129 LEU A C 1
ATOM 1031 O O . LEU A 1 129 ? -15.213 -3.803 1.176 1.00 98.19 129 LEU A O 1
ATOM 1035 N N . LEU A 1 130 ? -16.042 -1.852 1.914 1.00 98.25 130 LEU A N 1
ATOM 1036 C CA . LEU A 1 130 ? -16.122 -1.242 0.591 1.00 98.25 130 LEU A CA 1
ATOM 1037 C C . LEU A 1 130 ? -14.736 -1.110 -0.049 1.00 98.25 130 LEU A C 1
ATOM 1039 O O . LEU A 1 130 ? -14.571 -1.489 -1.203 1.00 98.25 130 LEU A O 1
ATOM 1043 N N . TYR A 1 131 ? -13.739 -0.615 0.691 1.00 97.94 131 TYR A N 1
ATOM 1044 C CA . TYR A 1 131 ? -12.376 -0.466 0.171 1.00 97.94 131 TYR A CA 1
ATOM 1045 C C . TYR A 1 131 ? -11.757 -1.819 -0.183 1.00 97.94 131 TYR A C 1
ATOM 1047 O O . TYR A 1 131 ? -11.351 -2.024 -1.325 1.00 97.94 131 TYR A O 1
ATOM 1055 N N . ILE A 1 132 ? -11.741 -2.764 0.763 1.00 98.25 132 ILE A N 1
ATOM 1056 C CA . ILE A 1 132 ? -11.095 -4.059 0.522 1.00 98.25 132 ILE A CA 1
ATOM 1057 C C . ILE A 1 132 ? -11.882 -4.920 -0.472 1.00 98.25 132 ILE A C 1
ATOM 1059 O O . ILE A 1 132 ? -11.283 -5.590 -1.303 1.00 98.25 132 ILE A O 1
ATOM 1063 N N . GLY A 1 133 ? -13.215 -4.854 -0.458 1.00 98.38 133 GLY A N 1
ATOM 1064 C CA . GLY A 1 133 ? -14.071 -5.537 -1.426 1.00 98.38 133 GLY A CA 1
ATOM 1065 C C . GLY A 1 133 ? -13.879 -4.998 -2.842 1.00 98.38 133 GLY A C 1
ATOM 1066 O O . GLY A 1 133 ? -13.709 -5.780 -3.773 1.00 98.38 133 GLY A O 1
ATOM 1067 N N . THR A 1 134 ? -13.808 -3.672 -3.001 1.00 98.50 134 THR A N 1
ATOM 1068 C CA . THR A 1 134 ? -13.478 -3.049 -4.295 1.00 98.50 134 THR A CA 1
ATOM 1069 C C . THR A 1 134 ? -12.093 -3.479 -4.759 1.00 98.50 134 THR A C 1
ATOM 1071 O O . THR A 1 134 ? -11.917 -3.803 -5.928 1.00 98.50 134 THR A O 1
ATOM 1074 N N . ALA A 1 135 ? -11.123 -3.548 -3.845 1.00 98.31 135 ALA A N 1
ATOM 1075 C CA . ALA A 1 135 ? -9.781 -3.992 -4.176 1.00 98.31 135 ALA A CA 1
ATOM 1076 C C . ALA A 1 135 ? -9.731 -5.455 -4.640 1.00 98.31 135 ALA A C 1
ATOM 1078 O O . ALA A 1 135 ? -9.078 -5.761 -5.635 1.00 98.31 135 ALA A O 1
ATOM 1079 N N . ILE A 1 136 ? -10.460 -6.353 -3.974 1.00 98.75 136 ILE A N 1
ATOM 1080 C CA . ILE A 1 136 ? -10.574 -7.762 -4.375 1.00 98.75 136 ILE A CA 1
ATOM 1081 C C . ILE A 1 136 ? -11.216 -7.876 -5.763 1.00 98.75 136 ILE A C 1
ATOM 1083 O O . ILE A 1 136 ? -10.675 -8.556 -6.628 1.00 98.75 136 ILE A O 1
ATOM 1087 N N . LEU A 1 137 ? -12.332 -7.182 -6.009 1.00 98.62 137 LEU A N 1
ATOM 1088 C CA . LEU A 1 137 ? -13.011 -7.220 -7.311 1.00 98.62 137 LEU A CA 1
ATOM 1089 C C . LEU A 1 137 ? -12.139 -6.647 -8.431 1.00 98.62 137 LEU A C 1
ATOM 1091 O O . LEU A 1 137 ? -12.040 -7.233 -9.506 1.00 98.62 137 LEU A O 1
ATOM 1095 N N . PHE A 1 138 ? -11.478 -5.522 -8.167 1.00 98.50 138 PHE A N 1
ATOM 1096 C CA . PHE A 1 138 ? -10.574 -4.891 -9.118 1.00 98.50 138 PHE A CA 1
ATOM 1097 C C . PHE A 1 138 ? -9.398 -5.809 -9.460 1.00 98.50 138 PHE A C 1
ATOM 1099 O O . PHE A 1 138 ? -9.121 -6.054 -10.630 1.00 98.50 138 PHE A O 1
ATOM 1106 N N . THR A 1 139 ? -8.746 -6.388 -8.451 1.00 98.44 139 THR A N 1
ATOM 1107 C CA . THR A 1 139 ? -7.626 -7.314 -8.672 1.00 98.44 139 THR A CA 1
ATOM 1108 C C . THR A 1 139 ? -8.052 -8.626 -9.317 1.00 98.44 139 THR A C 1
ATOM 1110 O O . THR A 1 139 ? -7.290 -9.169 -10.110 1.00 98.44 139 THR A O 1
ATOM 1113 N N . ALA A 1 140 ? -9.274 -9.101 -9.070 1.00 98.56 140 ALA A N 1
ATOM 1114 C CA . ALA A 1 140 ? -9.843 -10.236 -9.789 1.00 98.56 140 ALA A CA 1
ATOM 1115 C C . ALA A 1 140 ? -10.044 -9.922 -11.280 1.00 98.56 140 ALA A C 1
ATOM 1117 O O . ALA A 1 140 ? -9.700 -10.747 -12.122 1.00 98.56 140 ALA A O 1
ATOM 1118 N N . ALA A 1 141 ? -10.530 -8.722 -11.621 1.00 98.38 141 ALA A N 1
ATOM 1119 C CA . ALA A 1 141 ? -10.663 -8.288 -13.012 1.00 98.38 141 ALA A CA 1
ATOM 1120 C C . ALA A 1 141 ? -9.296 -8.169 -13.714 1.00 98.38 141 ALA A C 1
ATOM 1122 O O . ALA A 1 141 ? -9.140 -8.643 -14.839 1.00 98.38 141 ALA A O 1
ATOM 1123 N N . LEU A 1 142 ? -8.290 -7.603 -13.035 1.00 98.00 142 LEU A N 1
ATOM 1124 C CA . LEU A 1 142 ? -6.919 -7.530 -13.556 1.00 98.00 142 LEU A CA 1
ATOM 1125 C C . LEU A 1 142 ? -6.305 -8.921 -13.773 1.00 98.00 142 LEU A C 1
ATOM 1127 O O . LEU A 1 142 ? -5.659 -9.158 -14.793 1.00 98.00 142 LEU A O 1
ATOM 1131 N N . ALA A 1 143 ? -6.509 -9.838 -12.823 1.00 97.94 143 ALA A N 1
ATOM 1132 C CA . ALA A 1 143 ? -6.014 -11.208 -12.906 1.00 97.94 143 ALA A CA 1
ATOM 1133 C C . ALA A 1 143 ? -6.707 -11.986 -14.030 1.00 97.94 143 ALA A C 1
ATOM 1135 O O . ALA A 1 143 ? -6.050 -12.699 -14.783 1.00 97.94 143 ALA A O 1
ATOM 1136 N N . PHE A 1 144 ? -8.019 -11.806 -14.206 1.00 98.06 144 PHE A N 1
ATOM 1137 C CA . PHE A 1 144 ? -8.753 -12.379 -15.334 1.00 98.06 144 PHE A CA 1
ATOM 1138 C C . PHE A 1 144 ? -8.185 -11.894 -16.676 1.00 98.06 144 PHE A C 1
ATOM 1140 O O . PHE A 1 144 ? -7.963 -12.700 -17.575 1.00 98.06 144 PHE A O 1
ATOM 1147 N N . GLY A 1 145 ? -7.856 -10.601 -16.776 1.00 97.38 145 GLY A N 1
ATOM 1148 C CA . GLY A 1 145 ? -7.179 -10.009 -17.933 1.00 97.38 145 GLY A CA 1
ATOM 1149 C C . GLY A 1 145 ? -5.696 -10.370 -18.087 1.00 97.38 145 GLY A C 1
ATOM 1150 O O . GLY A 1 145 ? -5.066 -9.886 -19.023 1.00 97.38 145 GLY A O 1
ATOM 1151 N N . GLN A 1 146 ? -5.130 -11.193 -17.194 1.00 96.12 146 GLN A N 1
ATOM 1152 C CA . GLN A 1 146 ? -3.710 -11.576 -17.171 1.00 96.12 146 GLN A CA 1
ATOM 1153 C C . GLN A 1 146 ? -2.741 -10.381 -17.054 1.00 96.12 146 GLN A C 1
ATOM 1155 O O . GLN A 1 146 ? -1.583 -10.468 -17.453 1.00 96.12 146 GLN A O 1
ATOM 1160 N N . TRP A 1 147 ? -3.192 -9.243 -16.512 1.00 96.75 147 TRP A N 1
ATOM 1161 C CA . TRP A 1 147 ? -2.332 -8.067 -16.293 1.00 96.75 147 TRP A CA 1
ATOM 1162 C C . TRP A 1 147 ? -1.552 -8.148 -14.981 1.00 96.75 147 TRP A C 1
ATOM 1164 O O . TRP A 1 147 ? -0.535 -7.477 -14.816 1.00 96.75 147 TRP A O 1
ATOM 1174 N N . VAL A 1 148 ? -2.036 -8.966 -14.045 1.00 97.50 148 VAL A N 1
ATOM 1175 C CA . VAL A 1 148 ? -1.395 -9.268 -12.762 1.00 97.50 148 VAL A CA 1
ATOM 1176 C C . VAL A 1 148 ? -1.480 -10.777 -12.501 1.00 97.50 148 VAL A C 1
ATOM 1178 O O . VAL A 1 148 ? -2.348 -11.438 -13.081 1.00 97.50 148 VAL A O 1
ATOM 1181 N N . PRO A 1 149 ? -0.627 -11.339 -11.627 1.00 97.44 149 PRO A N 1
ATOM 1182 C CA . PRO A 1 149 ? -0.664 -12.754 -11.282 1.00 97.44 149 PRO A CA 1
ATOM 1183 C C . PRO A 1 149 ? -2.037 -13.218 -10.783 1.00 97.44 149 PRO A C 1
ATOM 1185 O O . PRO A 1 149 ? -2.714 -12.527 -10.016 1.00 97.44 149 PRO A O 1
ATOM 1188 N N . ALA A 1 150 ? -2.419 -14.448 -11.132 1.00 97.19 150 ALA A N 1
ATOM 1189 C CA . ALA A 1 150 ? -3.697 -15.040 -10.723 1.00 97.19 150 ALA A CA 1
ATOM 1190 C C . ALA A 1 150 ? -3.880 -15.109 -9.192 1.00 97.19 150 ALA A C 1
ATOM 1192 O O . ALA A 1 150 ? -5.007 -15.114 -8.695 1.00 97.19 150 ALA A O 1
ATOM 1193 N N . LEU A 1 151 ? -2.777 -15.123 -8.433 1.00 97.31 151 LEU A N 1
ATOM 1194 C CA . LEU A 1 151 ? -2.783 -15.133 -6.969 1.00 97.31 151 LEU A CA 1
ATOM 1195 C C . LEU A 1 151 ? -3.096 -13.770 -6.333 1.00 97.31 151 LEU A C 1
ATOM 1197 O O . LEU A 1 151 ? -3.484 -13.730 -5.165 1.00 97.31 151 LEU A O 1
ATOM 1201 N N . THR A 1 152 ? -2.975 -12.654 -7.061 1.00 98.06 152 THR A N 1
ATOM 1202 C CA . THR A 1 152 ? -3.216 -11.305 -6.518 1.00 98.06 152 THR A CA 1
ATOM 1203 C C . THR A 1 152 ? -4.579 -11.155 -5.818 1.00 98.06 152 THR A C 1
ATOM 1205 O O . THR A 1 152 ? -4.581 -10.730 -4.659 1.00 98.06 152 THR A O 1
ATOM 1208 N N . PRO A 1 153 ? -5.734 -11.532 -6.411 1.00 98.25 153 PRO A N 1
ATOM 1209 C CA . PRO A 1 153 ? -7.023 -11.436 -5.721 1.00 98.25 153 PRO A CA 1
ATOM 1210 C C . PRO A 1 153 ? -7.097 -12.277 -4.442 1.00 98.25 153 PRO A C 1
ATOM 1212 O O . PRO A 1 153 ? -7.708 -11.841 -3.467 1.00 98.25 153 PRO A O 1
ATOM 1215 N N . PHE A 1 154 ? -6.442 -13.442 -4.394 1.00 98.19 154 PHE A N 1
ATOM 1216 C CA . PHE A 1 154 ? -6.404 -14.279 -3.189 1.00 98.19 154 PHE A CA 1
ATOM 1217 C C . PHE A 1 154 ? -5.620 -13.614 -2.052 1.00 98.19 154 PHE A C 1
ATOM 1219 O O . PHE A 1 154 ? -6.034 -13.680 -0.896 1.00 98.19 154 PHE A O 1
ATOM 1226 N N . ILE A 1 155 ? -4.529 -12.914 -2.369 1.00 98.50 155 ILE A N 1
ATOM 1227 C CA . ILE A 1 155 ? -3.738 -12.163 -1.383 1.00 98.50 155 ILE A CA 1
ATOM 1228 C C . ILE A 1 155 ? -4.562 -11.001 -0.806 1.00 98.50 155 ILE A C 1
ATOM 1230 O O . ILE A 1 155 ? -4.592 -10.797 0.411 1.00 98.50 155 ILE A O 1
ATOM 1234 N N . PHE A 1 156 ? -5.303 -10.279 -1.652 1.00 98.56 156 PHE A N 1
ATOM 1235 C CA . PHE A 1 156 ? -6.251 -9.258 -1.190 1.00 98.56 156 PHE A CA 1
ATOM 1236 C C . PHE A 1 156 ? -7.408 -9.858 -0.381 1.00 98.56 156 PHE A C 1
ATOM 1238 O O . PHE A 1 156 ? -7.825 -9.265 0.614 1.00 98.56 156 PHE A O 1
ATOM 1245 N N . ALA A 1 157 ? -7.902 -11.042 -0.748 1.00 98.44 157 ALA A N 1
ATOM 1246 C CA . ALA A 1 157 ? -8.935 -11.744 0.008 1.00 98.44 157 ALA A CA 1
ATOM 1247 C C . ALA A 1 157 ? -8.442 -12.170 1.399 1.00 98.44 157 ALA A C 1
ATOM 1249 O O . ALA A 1 157 ? -9.191 -12.047 2.367 1.00 98.44 157 ALA A O 1
ATOM 1250 N N . LEU A 1 158 ? -7.177 -12.586 1.532 1.00 98.31 158 LEU A N 1
ATOM 1251 C CA . LEU A 1 158 ? -6.560 -12.891 2.825 1.00 98.31 158 LEU A CA 1
ATOM 1252 C C . LEU A 1 158 ? -6.497 -11.647 3.728 1.00 98.31 158 LEU A C 1
ATOM 1254 O O . LEU A 1 158 ? -6.878 -11.710 4.899 1.00 98.31 158 LEU A O 1
ATOM 1258 N N . ALA A 1 159 ? -6.095 -10.496 3.179 1.00 98.06 159 ALA A N 1
ATOM 1259 C CA . ALA A 1 159 ? -6.173 -9.220 3.891 1.00 98.06 159 ALA A CA 1
ATOM 1260 C C . ALA A 1 159 ? -7.626 -8.859 4.261 1.00 98.06 159 ALA A C 1
ATOM 1262 O O . ALA A 1 159 ? -7.905 -8.451 5.389 1.00 98.06 159 ALA A O 1
ATOM 1263 N N . GLY A 1 160 ? -8.573 -9.083 3.346 1.00 98.25 160 GLY A N 1
ATOM 1264 C CA . GLY A 1 160 ? -10.006 -8.916 3.587 1.00 98.25 160 GLY A CA 1
ATOM 1265 C C . GLY A 1 160 ? -10.526 -9.773 4.735 1.00 98.25 160 GLY A C 1
ATOM 1266 O O . GLY A 1 160 ? -11.239 -9.259 5.596 1.00 98.25 160 GLY A O 1
ATOM 1267 N N . ALA A 1 161 ? -10.116 -11.038 4.818 1.00 98.38 161 ALA A N 1
ATOM 1268 C CA . ALA A 1 161 ? -10.466 -11.923 5.923 1.00 98.38 161 ALA A CA 1
ATOM 1269 C C . ALA A 1 161 ? -9.943 -11.385 7.266 1.00 98.38 161 ALA A C 1
ATOM 1271 O O . ALA A 1 161 ? -10.690 -11.356 8.247 1.00 98.38 161 ALA A O 1
ATOM 1272 N N . HIS A 1 162 ? -8.707 -10.868 7.305 1.00 98.12 162 HIS A N 1
ATOM 1273 C CA . HIS A 1 162 ? -8.174 -10.193 8.494 1.00 98.12 162 HIS A CA 1
ATOM 1274 C C . HIS A 1 162 ? -9.012 -8.962 8.887 1.00 98.12 162 HIS A C 1
ATOM 1276 O O . HIS A 1 162 ? -9.289 -8.745 10.070 1.00 98.12 162 HIS A O 1
ATOM 1282 N N . PHE A 1 163 ? -9.474 -8.172 7.915 1.00 98.31 163 PHE A N 1
ATOM 1283 C CA . PHE A 1 163 ? -10.291 -6.985 8.188 1.00 98.31 163 PHE A CA 1
ATOM 1284 C C . PHE A 1 163 ? -11.690 -7.360 8.687 1.00 98.31 163 PHE A C 1
ATOM 1286 O O . PHE A 1 163 ? -12.175 -6.770 9.653 1.00 98.31 163 PHE A O 1
ATOM 1293 N N . VAL A 1 164 ? -12.319 -8.377 8.090 1.00 98.38 164 VAL A N 1
ATOM 1294 C CA . VAL A 1 164 ? -13.602 -8.942 8.547 1.00 98.38 164 VAL A CA 1
ATOM 1295 C C . VAL A 1 164 ? -13.481 -9.474 9.975 1.00 98.38 164 VAL A C 1
ATOM 1297 O O . VAL A 1 164 ? -14.353 -9.217 10.813 1.00 98.38 164 VAL A O 1
ATOM 1300 N N . TYR A 1 165 ? -12.375 -10.149 10.294 1.00 98.00 165 TYR A N 1
ATOM 1301 C CA . TYR A 1 165 ? -12.084 -10.571 11.660 1.00 98.00 165 TYR A CA 1
ATOM 1302 C C . TYR A 1 165 ? -12.018 -9.370 12.617 1.00 98.00 165 TYR A C 1
ATOM 1304 O O . TYR A 1 165 ? -12.673 -9.381 13.656 1.00 98.00 165 TYR A O 1
ATOM 1312 N N . GLY A 1 166 ? -11.320 -8.290 12.252 1.00 96.88 166 GLY A N 1
ATOM 1313 C CA . GLY A 1 166 ? -11.253 -7.072 13.069 1.00 96.88 166 GLY A CA 1
ATOM 1314 C C . GLY A 1 166 ? -12.575 -6.305 13.206 1.00 96.88 166 GLY A C 1
ATOM 1315 O O . GLY A 1 166 ? -12.806 -5.646 14.222 1.00 96.88 166 GLY A O 1
ATOM 1316 N N . ILE A 1 167 ? -13.466 -6.397 12.216 1.00 97.81 167 ILE A N 1
ATOM 1317 C CA . ILE A 1 167 ? -14.830 -5.852 12.296 1.00 97.81 167 ILE A CA 1
ATOM 1318 C C . ILE A 1 167 ? -15.647 -6.633 13.331 1.00 97.81 167 ILE A C 1
ATOM 1320 O O . ILE A 1 167 ? -16.300 -6.036 14.183 1.00 97.81 167 ILE A O 1
ATOM 1324 N N . THR A 1 168 ? -15.570 -7.963 13.277 1.00 97.06 168 THR A N 1
ATOM 1325 C CA . THR A 1 168 ? -16.337 -8.876 14.140 1.00 97.06 168 THR A CA 1
ATOM 1326 C C . THR A 1 168 ? -15.731 -9.078 15.532 1.00 97.06 168 THR A C 1
ATOM 1328 O O . THR A 1 168 ? -16.419 -9.578 16.425 1.00 97.06 168 THR A O 1
ATOM 1331 N N . HIS A 1 169 ? -14.480 -8.656 15.736 1.00 96.25 169 HIS A N 1
ATOM 1332 C CA . HIS A 1 169 ? -13.768 -8.670 17.017 1.00 96.25 169 HIS A CA 1
ATOM 1333 C C . HIS A 1 169 ? -13.195 -7.272 17.328 1.00 96.25 169 HIS A C 1
ATOM 1335 O O . HIS A 1 169 ? -11.984 -7.038 17.185 1.00 96.25 169 HIS A O 1
ATOM 1341 N N . PRO A 1 170 ? -14.053 -6.308 17.724 1.00 95.50 170 PRO A N 1
ATOM 1342 C CA . PRO A 1 170 ? -13.637 -4.940 18.017 1.00 95.50 170 PRO A CA 1
ATOM 1343 C C . PRO A 1 170 ? -12.559 -4.853 19.102 1.00 95.50 170 PRO A C 1
ATOM 1345 O O . PRO A 1 170 ? -12.651 -5.490 20.148 1.00 95.50 170 PRO A O 1
ATOM 1348 N N . CYS A 1 171 ? -11.544 -4.013 18.888 1.00 94.62 171 CYS A N 1
ATOM 1349 C CA . CYS A 1 171 ? -10.420 -3.850 19.817 1.00 94.62 171 CYS A CA 1
ATOM 1350 C C . CYS A 1 171 ? -10.695 -2.858 20.959 1.00 94.62 171 CYS A C 1
ATOM 1352 O O . CYS A 1 171 ? -9.903 -1.941 21.183 1.00 94.62 171 CYS A O 1
ATOM 1354 N N . VAL A 1 172 ? -11.809 -3.027 21.675 1.00 95.94 172 VAL A N 1
A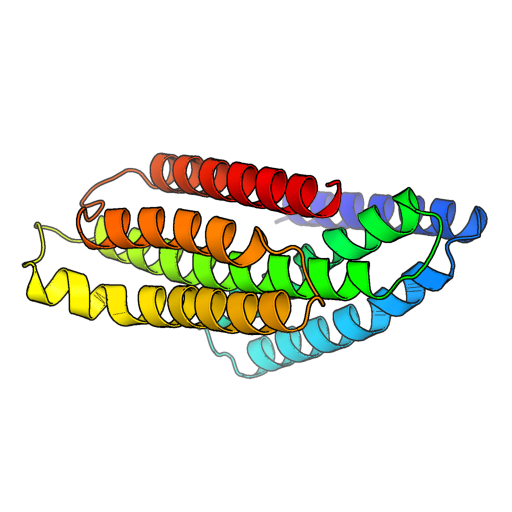TOM 1355 C CA . VAL A 1 172 ? -12.220 -2.165 22.799 1.00 95.94 172 VAL A CA 1
ATOM 1356 C C . VAL A 1 172 ? -11.117 -2.112 23.866 1.00 95.94 172 VAL A C 1
ATOM 1358 O O . VAL A 1 172 ? -10.632 -3.148 24.313 1.00 95.94 172 VAL A O 1
ATOM 1361 N N . GLY A 1 173 ? -10.668 -0.909 24.242 1.00 92.62 173 GLY A N 1
ATOM 1362 C CA . GLY A 1 173 ? -9.643 -0.716 25.279 1.00 92.62 173 GLY A CA 1
ATOM 1363 C C . GLY A 1 173 ? -8.218 -1.178 24.925 1.00 92.62 173 GLY A C 1
ATOM 1364 O O . GLY A 1 173 ? -7.319 -1.085 25.761 1.00 92.62 173 GLY A O 1
ATOM 1365 N N . VAL A 1 174 ? -7.960 -1.650 23.700 1.00 94.81 174 VAL A N 1
ATOM 1366 C CA . VAL A 1 174 ? -6.632 -2.150 23.3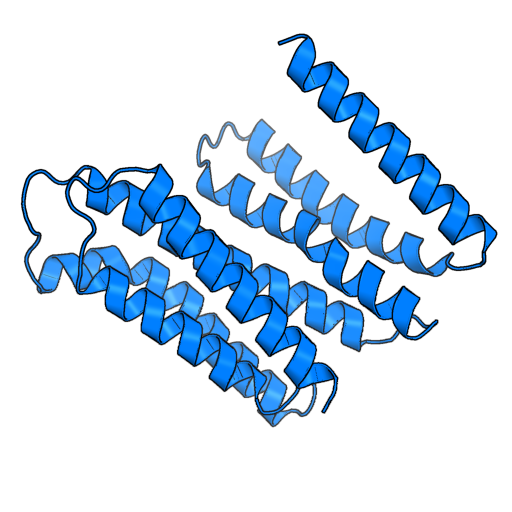06 1.00 94.81 174 VAL A CA 1
ATOM 1367 C C . VAL A 1 174 ? -5.619 -1.004 23.160 1.00 94.81 174 VAL A C 1
ATOM 1369 O O . VAL A 1 174 ? -5.916 0.073 22.630 1.00 94.81 174 VAL A O 1
ATOM 1372 N N . LYS A 1 175 ? -4.380 -1.245 23.615 1.00 93.75 175 LYS A N 1
ATOM 1373 C CA . LYS A 1 175 ? -3.265 -0.289 23.510 1.00 93.75 175 LYS A CA 1
ATOM 1374 C C . LYS A 1 175 ? -2.919 0.008 22.035 1.00 93.75 175 LYS A C 1
ATOM 1376 O O . LYS A 1 175 ? -2.789 -0.938 21.257 1.00 93.75 175 LYS A O 1
ATOM 1381 N N . PRO A 1 176 ? -2.660 1.277 21.653 1.00 90.81 176 PRO A N 1
ATOM 1382 C CA . PRO A 1 176 ? -2.324 1.653 20.273 1.00 90.81 176 PRO A CA 1
ATOM 1383 C C . PRO A 1 176 ? -1.138 0.890 19.677 1.00 90.81 176 PRO A C 1
ATOM 1385 O O . PRO A 1 176 ? -1.187 0.504 18.517 1.00 90.81 176 PRO A O 1
ATOM 1388 N N . VAL A 1 177 ? -0.102 0.628 20.482 1.00 93.62 177 VAL A N 1
ATOM 1389 C CA . VAL A 1 177 ? 1.111 -0.080 20.039 1.00 93.62 177 VAL A CA 1
ATOM 1390 C C . VAL A 1 177 ? 0.783 -1.476 19.515 1.00 93.62 177 VAL A C 1
ATOM 1392 O O . VAL A 1 177 ? 1.321 -1.885 18.494 1.00 93.62 177 VAL A O 1
ATOM 1395 N N . ARG A 1 178 ? -0.145 -2.190 20.163 1.00 93.81 178 ARG A N 1
ATOM 1396 C CA . ARG A 1 178 ? -0.552 -3.528 19.725 1.00 93.81 178 ARG A CA 1
ATOM 1397 C C . ARG A 1 178 ? -1.269 -3.482 18.377 1.00 93.81 178 ARG A C 1
ATOM 1399 O O . ARG A 1 178 ? -0.950 -4.278 17.507 1.00 93.81 178 ARG A O 1
ATOM 1406 N N . ILE A 1 179 ? -2.178 -2.520 18.193 1.00 93.06 179 ILE A N 1
ATOM 1407 C CA . ILE A 1 179 ? -2.859 -2.305 16.907 1.00 93.06 179 ILE A CA 1
ATOM 1408 C C . ILE A 1 179 ? -1.818 -2.002 15.824 1.00 93.06 179 ILE A C 1
ATOM 1410 O O . ILE A 1 179 ? -1.859 -2.604 14.759 1.00 93.06 179 ILE A O 1
ATOM 1414 N N . GLY A 1 180 ? -0.858 -1.119 16.118 1.00 92.31 180 GLY A N 1
ATOM 1415 C CA . GLY A 1 180 ? 0.228 -0.782 15.200 1.00 92.31 180 GLY A CA 1
ATOM 1416 C C . GLY A 1 180 ? 1.057 -1.999 14.790 1.00 92.31 180 GLY A C 1
ATOM 1417 O O . GLY A 1 180 ? 1.235 -2.228 13.602 1.00 92.31 180 GLY A O 1
ATOM 1418 N N . LEU A 1 181 ? 1.508 -2.815 15.747 1.00 95.31 181 LEU A N 1
ATOM 1419 C CA . LEU A 1 181 ? 2.295 -4.021 15.464 1.00 95.31 181 LEU A CA 1
ATOM 1420 C C . LEU A 1 181 ? 1.515 -5.059 14.650 1.00 95.31 181 LEU A C 1
ATOM 1422 O O . LEU A 1 181 ? 2.054 -5.598 13.686 1.00 95.31 181 LEU A O 1
ATOM 1426 N N . GLU A 1 182 ? 0.249 -5.309 15.001 1.00 94.38 182 GLU A N 1
ATOM 1427 C CA . GLU A 1 182 ? -0.623 -6.216 14.244 1.00 94.38 182 GLU A CA 1
ATOM 1428 C C . GLU A 1 182 ? -0.777 -5.745 12.787 1.00 94.38 182 GLU A C 1
ATOM 1430 O O . GLU A 1 182 ? -0.674 -6.553 11.865 1.00 94.38 182 GLU A O 1
ATOM 1435 N N . GLN A 1 183 ? -0.957 -4.437 12.563 1.00 94.44 183 GLN A N 1
ATOM 1436 C CA . GLN A 1 183 ? -1.076 -3.879 11.212 1.00 94.44 183 GLN A CA 1
ATOM 1437 C C . GLN A 1 183 ? 0.241 -3.870 10.438 1.00 94.44 183 GLN A C 1
ATOM 1439 O O . GLN A 1 183 ? 0.241 -4.190 9.251 1.00 94.44 183 GLN A O 1
ATOM 1444 N N . SER A 1 184 ? 1.365 -3.567 11.087 1.00 95.44 184 SER A N 1
ATOM 1445 C CA . SER A 1 184 ? 2.685 -3.647 10.457 1.00 95.44 184 SER A CA 1
ATOM 1446 C C . SER A 1 184 ? 3.009 -5.072 10.016 1.00 95.44 184 SER A C 1
ATOM 1448 O O . SER A 1 184 ? 3.513 -5.268 8.913 1.00 95.44 184 SER A O 1
ATOM 1450 N N . PHE A 1 185 ? 2.680 -6.072 10.839 1.00 97.00 185 PHE A N 1
ATOM 1451 C CA . PHE A 1 185 ? 2.870 -7.476 10.482 1.00 97.00 185 PHE A CA 1
ATOM 1452 C C . PHE A 1 185 ? 1.971 -7.891 9.311 1.00 97.00 185 PHE A C 1
ATOM 1454 O O . PHE A 1 185 ? 2.456 -8.489 8.353 1.00 97.00 185 PHE A O 1
ATOM 1461 N N . ALA A 1 186 ? 0.685 -7.526 9.346 1.00 96.69 186 ALA A N 1
ATOM 1462 C CA . ALA A 1 186 ? -0.240 -7.806 8.249 1.00 96.69 186 ALA A CA 1
ATOM 1463 C C . ALA A 1 186 ? 0.215 -7.153 6.931 1.00 96.69 186 ALA A C 1
ATOM 1465 O O . ALA A 1 186 ? 0.188 -7.797 5.885 1.00 96.69 186 ALA A O 1
ATOM 1466 N N . ALA A 1 187 ? 0.692 -5.904 6.981 1.00 96.56 187 ALA A N 1
ATOM 1467 C CA . ALA A 1 187 ? 1.244 -5.206 5.823 1.00 96.56 187 ALA A CA 1
ATOM 1468 C C . ALA A 1 187 ? 2.514 -5.864 5.286 1.00 96.56 187 ALA A C 1
ATOM 1470 O O . ALA A 1 187 ? 2.621 -6.068 4.080 1.00 96.56 187 ALA A O 1
ATOM 1471 N N . LEU A 1 188 ? 3.447 -6.242 6.162 1.00 96.69 188 LEU A N 1
ATOM 1472 C CA . LEU A 1 188 ? 4.654 -6.954 5.756 1.00 96.69 188 LEU A CA 1
ATOM 1473 C C . LEU A 1 188 ? 4.307 -8.274 5.060 1.00 96.69 188 LEU A C 1
ATOM 1475 O O . LEU A 1 188 ? 4.793 -8.527 3.962 1.00 96.69 188 LEU A O 1
ATOM 1479 N N . LEU A 1 189 ? 3.432 -9.081 5.668 1.00 97.75 189 LEU A N 1
ATOM 1480 C CA . LEU A 1 189 ? 2.981 -10.343 5.087 1.00 97.75 189 LEU A CA 1
ATOM 1481 C C . LEU A 1 189 ? 2.326 -10.118 3.720 1.00 97.75 189 LEU A C 1
ATOM 1483 O O . LEU A 1 189 ? 2.662 -10.811 2.765 1.00 97.75 189 LEU A O 1
ATOM 1487 N N . PHE A 1 190 ? 1.440 -9.125 3.609 1.00 98.12 190 PHE A N 1
ATOM 1488 C CA . PHE A 1 190 ? 0.803 -8.775 2.344 1.00 98.12 190 PHE A CA 1
ATOM 1489 C C . PHE A 1 190 ? 1.833 -8.438 1.258 1.00 98.12 190 PHE A C 1
ATOM 1491 O O . PHE A 1 190 ? 1.774 -9.010 0.173 1.00 98.12 190 PHE A O 1
ATOM 1498 N N . TYR A 1 191 ? 2.794 -7.551 1.539 1.00 96.38 191 TYR A N 1
ATOM 1499 C CA . TYR A 1 191 ? 3.788 -7.139 0.544 1.00 96.38 191 TYR A CA 1
ATOM 1500 C C . TYR A 1 191 ? 4.752 -8.263 0.164 1.00 96.38 191 TYR A C 1
ATOM 1502 O O . TYR A 1 191 ? 5.126 -8.359 -1.001 1.00 96.38 191 TYR A O 1
ATOM 1510 N N . VAL A 1 192 ? 5.118 -9.135 1.108 1.00 95.94 192 VAL A N 1
ATOM 1511 C CA . VAL A 1 192 ? 5.931 -10.327 0.823 1.00 95.94 192 VAL A CA 1
ATOM 1512 C C . VAL A 1 192 ? 5.177 -11.288 -0.093 1.00 95.94 192 VAL A C 1
ATOM 1514 O O . VAL A 1 192 ? 5.728 -11.718 -1.102 1.00 95.94 192 VAL A O 1
ATOM 1517 N N . LEU A 1 193 ? 3.912 -11.590 0.216 1.00 97.44 193 LEU A N 1
ATOM 1518 C CA . LEU A 1 193 ? 3.081 -12.458 -0.621 1.00 97.44 193 LEU A CA 1
ATOM 1519 C C . LEU A 1 193 ? 2.855 -11.851 -2.008 1.00 97.44 193 LEU A C 1
ATOM 1521 O O . LEU A 1 193 ? 2.933 -12.562 -3.006 1.00 97.44 193 LEU A O 1
ATOM 1525 N N . LEU A 1 194 ? 2.604 -10.540 -2.074 1.00 96.88 194 LEU A N 1
ATOM 1526 C CA . LEU A 1 194 ? 2.431 -9.832 -3.335 1.00 96.88 194 LEU A CA 1
ATOM 1527 C C . LEU A 1 194 ? 3.710 -9.892 -4.168 1.00 96.88 194 LEU A C 1
ATOM 1529 O O . LEU A 1 194 ? 3.647 -10.285 -5.323 1.00 96.88 194 LEU A O 1
ATOM 1533 N N . GLY A 1 195 ? 4.863 -9.561 -3.582 1.00 93.69 195 GLY A N 1
ATOM 1534 C CA . GLY A 1 195 ? 6.152 -9.654 -4.264 1.00 93.69 195 GLY A CA 1
ATOM 1535 C C . GLY A 1 195 ? 6.426 -11.067 -4.776 1.00 93.69 195 GLY A C 1
ATOM 1536 O O . GLY A 1 195 ? 6.745 -11.231 -5.947 1.00 93.69 195 GLY A O 1
ATOM 1537 N N . ALA A 1 196 ? 6.211 -12.087 -3.939 1.00 94.25 196 ALA A N 1
ATOM 1538 C CA . ALA A 1 196 ? 6.382 -13.487 -4.321 1.00 94.25 196 ALA A CA 1
ATOM 1539 C C . ALA A 1 196 ? 5.466 -13.906 -5.481 1.00 94.25 196 ALA A C 1
ATOM 1541 O O . ALA A 1 196 ? 5.908 -14.627 -6.368 1.00 94.25 196 ALA A O 1
ATOM 1542 N N . ALA A 1 197 ? 4.221 -13.425 -5.523 1.00 95.31 197 ALA A N 1
ATOM 1543 C CA . ALA A 1 197 ? 3.297 -13.735 -6.613 1.00 95.31 197 ALA A CA 1
ATOM 1544 C C . ALA A 1 197 ? 3.753 -13.195 -7.977 1.00 95.31 197 ALA A C 1
ATOM 1546 O O . ALA A 1 197 ? 3.340 -13.736 -8.991 1.00 95.31 197 ALA A O 1
ATOM 1547 N N . PHE A 1 198 ? 4.579 -12.145 -8.014 1.00 92.44 198 PHE A N 1
ATOM 1548 C CA . PHE A 1 198 ? 5.157 -11.607 -9.253 1.00 92.44 198 PHE A CA 1
ATOM 1549 C C . PHE A 1 198 ? 6.491 -12.269 -9.641 1.00 92.44 198 PHE A C 1
ATOM 1551 O O . PHE A 1 198 ? 7.061 -11.916 -10.672 1.00 92.44 198 PHE A O 1
ATOM 1558 N N . LEU A 1 199 ? 6.999 -13.198 -8.823 1.00 87.75 199 LEU A N 1
ATOM 1559 C CA . LEU A 1 199 ? 8.219 -13.967 -9.095 1.00 87.75 199 LEU A CA 1
ATOM 1560 C C . LEU A 1 199 ? 7.941 -15.374 -9.651 1.00 87.75 199 LEU A C 1
ATOM 1562 O O . LEU A 1 199 ? 8.889 -16.055 -10.035 1.00 87.75 199 LEU A O 1
ATOM 1566 N N . ILE A 1 200 ? 6.678 -15.811 -9.655 1.00 83.81 200 ILE A N 1
ATOM 1567 C CA . ILE A 1 200 ? 6.215 -17.137 -10.096 1.00 83.81 200 ILE A CA 1
ATOM 1568 C C . ILE A 1 200 ? 5.377 -16.955 -11.358 1.00 83.81 200 ILE A C 1
ATOM 1570 O O . ILE A 1 200 ? 5.583 -17.741 -12.306 1.00 83.81 200 ILE A O 1
#

Secondary structure (DSSP, 8-state):
-HHHHHHHHHHHHHHHHHHHHHHHTT-GGGGGGHHHHHHHHHHHHHHHHTT---HHHHHHHHHHHHTTHHHHHHHHHTTS--HHHHHHHHHHHHHHHHHHHHHHHHHHHTT-SSPPPHHHHHHHHHHHHHHHHHHHHHHHHHHHTTSS-TTHHHHHHHHHHHHHHHHHS--TT--HHHHHHHHHHHHHHHHHHHHHHT--

Foldseek 3Di:
DVVVVVVVVVVVVVVVVVVVVCVVVVVCVLCVLVVLLVVLVVVLVVCVVVVVPPPLVNQLSVQLNVLLVQLVVVCVVVVHNDCVSVVSSVLSSLLSNLLSLLLVLLVVLQADPDDDDPVVLCVSLVVSCVSLVVSLVVVCVCCVVVVAFVCSSVLSVVVVVVSVVCSRVHNHNPDSVVSVVVSVVSSVVSSVVRVVSRVD

pLDDT: mean 92.85, std 7.64, range [47.81, 98.75]

Sequence (200 aa):
MRPALLALIGAGALAALLLGILLWRGYTFLLWLGIPAALVMAWQLWLVVQREERQLGIELVGAGMLALAAPAAYWVSVDAMTPTGWWLWLLAWLYAASAIVYVYLRLKQRRLKEMPSRAEQWRDGRRTLLYIGTAILFTAALAFGQWVPALTPFIFALAGAHFVYGITHPCVGVKPVRIGLEQSFAALLFYVLLGAAFLI

Radius of gyration: 18.74 Å; chains: 1; bounding box: 50×42×44 Å